Protein AF-Q4CU16-F1 (afdb_monomer_lite)

Secondary structure (DSSP, 8-state):
-HHHHHHHTTTTSS---S-------S-------B---HHHHHHHHIIIII-TTS-HHHHHHHHHHHHHHHHHBTTHHHHHHHHHH--TTS-HHHHHHHHHHHHHH-SIIIIIT-SS-S-HHHHHHHHHHHHHH--S-SSHHHHHHHHHHHHHHHHHHHHH-S-HHHHHHHHHHHHHHHHHHHHHHHHHHHHHHH--

Radius of gyration: 19.71 Å; chains: 1; bounding box: 44×66×39 Å

Sequence (196 aa):
MALLFGYMYVFSADFFFFFGSCNRNKLPRFCRMSWCTAGEVVELISVSRLRHDVPEVERKAADLRLIELYTSAVNIGDVLTEVVVASNAVSWNLRLAAALTLESFVSERTWCEGASFSDKERVLNEILAYLRSASFAASAAEEQLHVLLCSCLGRIAGLEYPAARWDEFMDECVSAIVSGDAARQQTGRVLVQQTI

Organism: Trypanosoma cruzi (strain CL Brener) (NCBI:txid353153)

InterPro domains:
  IPR011989 Armadillo-like helical [G3DSA:1.25.10.10] (48-194)
  IPR016024 Armadillo-type fold [SSF48371] (55-187)

Structure (mmCIF, N/CA/C/O backbone):
data_AF-Q4CU16-F1
#
_entry.id   AF-Q4CU16-F1
#
loop_
_atom_site.group_PDB
_atom_site.id
_atom_site.type_symbol
_atom_site.label_atom_id
_atom_site.label_alt_id
_atom_site.label_comp_id
_atom_site.label_asym_id
_atom_site.label_entity_id
_atom_site.label_seq_id
_atom_site.pdbx_PDB_ins_code
_atom_site.Cartn_x
_atom_site.Cartn_y
_atom_site.Cartn_z
_atom_site.occupancy
_atom_site.B_iso_or_equiv
_atom_site.auth_seq_id
_atom_site.auth_comp_id
_atom_site.auth_asym_id
_atom_site.auth_atom_id
_atom_site.pdbx_PDB_model_num
ATOM 1 N N . MET A 1 1 ? -9.035 21.865 -1.798 1.00 41.53 1 MET A N 1
ATOM 2 C CA . MET A 1 1 ? -8.016 22.504 -2.661 1.00 41.53 1 MET A CA 1
ATOM 3 C C . MET A 1 1 ? -6.990 23.315 -1.873 1.00 41.53 1 MET A C 1
ATOM 5 O O . MET A 1 1 ? -5.858 22.876 -1.837 1.00 41.53 1 MET A O 1
ATOM 9 N N . ALA A 1 2 ? -7.330 24.376 -1.130 1.00 32.81 2 ALA A N 1
ATOM 10 C CA . ALA A 1 2 ? -6.321 25.096 -0.318 1.00 32.81 2 ALA A CA 1
ATOM 11 C C . ALA A 1 2 ? -5.613 24.239 0.766 1.00 32.81 2 ALA A C 1
ATOM 13 O O . ALA A 1 2 ? -4.448 24.467 1.074 1.00 32.81 2 ALA A O 1
ATOM 14 N N . LEU A 1 3 ? -6.282 23.209 1.304 1.00 39.41 3 LEU A N 1
ATOM 15 C CA . LEU A 1 3 ? -5.659 22.231 2.211 1.00 39.41 3 LEU A CA 1
ATOM 16 C C . LEU A 1 3 ? -4.679 21.276 1.499 1.00 39.41 3 LEU A C 1
ATOM 18 O O . LEU A 1 3 ? -3.777 20.757 2.142 1.00 39.41 3 LEU A O 1
ATOM 22 N N . LEU A 1 4 ? -4.802 21.081 0.179 1.00 43.75 4 LEU A N 1
ATOM 23 C CA . LEU A 1 4 ? -3.952 20.156 -0.584 1.00 43.75 4 LEU A CA 1
ATOM 24 C C . LEU A 1 4 ? -2.522 20.692 -0.755 1.00 43.75 4 LEU A C 1
ATOM 26 O O . LEU A 1 4 ? -1.566 19.928 -0.667 1.00 43.75 4 LEU A O 1
ATOM 30 N N . PHE A 1 5 ? -2.356 22.011 -0.902 1.00 41.41 5 PHE A N 1
ATOM 31 C CA . PHE A 1 5 ? -1.034 22.631 -1.063 1.00 41.41 5 PHE A CA 1
ATOM 32 C C . PHE A 1 5 ? -0.286 22.855 0.256 1.00 41.41 5 PHE A C 1
ATOM 34 O O . PHE A 1 5 ? 0.939 22.755 0.285 1.00 41.41 5 PHE A O 1
ATOM 41 N N . GLY A 1 6 ? -1.003 23.083 1.362 1.00 37.31 6 GLY A N 1
ATOM 42 C CA . GLY A 1 6 ? -0.379 23.159 2.688 1.00 37.31 6 GLY A CA 1
ATOM 43 C C . GLY A 1 6 ? 0.286 21.842 3.105 1.00 37.31 6 GLY A C 1
ATOM 44 O O . GLY A 1 6 ? 1.314 21.860 3.772 1.00 37.31 6 GLY A O 1
ATOM 45 N N . TYR A 1 7 ? -0.257 20.705 2.660 1.00 41.59 7 TYR A N 1
ATOM 46 C CA . TYR A 1 7 ? 0.274 19.378 2.976 1.00 41.59 7 TYR A CA 1
ATOM 47 C C . TYR A 1 7 ? 1.404 18.931 2.032 1.00 41.59 7 TYR A C 1
ATOM 49 O O . TYR A 1 7 ? 2.372 18.340 2.507 1.00 41.59 7 TYR A O 1
ATOM 57 N N . MET A 1 8 ? 1.364 19.280 0.736 1.00 34.84 8 MET A N 1
ATOM 58 C CA . MET A 1 8 ? 2.460 18.950 -0.196 1.00 34.84 8 MET A CA 1
ATOM 59 C C . MET A 1 8 ? 3.800 19.610 0.172 1.00 34.84 8 MET A C 1
ATOM 61 O O . MET A 1 8 ? 4.846 19.012 -0.057 1.00 34.84 8 MET A O 1
ATOM 65 N N . TYR A 1 9 ? 3.791 20.808 0.768 1.00 36.38 9 TYR A N 1
ATOM 66 C CA . TYR A 1 9 ? 5.026 21.519 1.136 1.00 36.38 9 TYR A CA 1
ATOM 67 C C . TYR A 1 9 ? 5.630 21.089 2.485 1.00 36.38 9 TYR A C 1
ATOM 69 O O . TYR A 1 9 ? 6.812 21.323 2.724 1.00 36.38 9 TYR A O 1
ATOM 77 N N . VAL A 1 10 ? 4.847 20.462 3.370 1.00 40.75 10 VAL A N 1
ATOM 78 C CA . VAL A 1 10 ? 5.277 20.111 4.740 1.00 40.75 10 VAL A CA 1
ATOM 79 C C . VAL A 1 10 ? 5.784 18.664 4.842 1.00 40.75 10 VAL A C 1
ATOM 81 O O . VAL A 1 10 ? 6.624 18.364 5.684 1.00 40.75 10 VAL A O 1
ATOM 84 N N . PHE A 1 11 ? 5.365 17.761 3.951 1.00 38.78 11 PHE A N 1
ATOM 85 C CA . PHE A 1 11 ? 5.677 16.327 4.066 1.00 38.78 11 PHE A CA 1
ATOM 86 C C . PHE A 1 11 ? 7.051 15.885 3.529 1.00 38.78 11 PHE A C 1
ATOM 88 O O . PHE A 1 11 ? 7.412 14.719 3.671 1.00 38.78 11 PHE A O 1
ATOM 95 N N . SER A 1 12 ? 7.860 16.798 2.980 1.00 35.47 12 SER A N 1
ATOM 96 C CA . SER A 1 12 ? 9.202 16.475 2.467 1.00 35.47 12 SER A CA 1
ATOM 97 C C . SER A 1 12 ? 10.272 16.268 3.560 1.00 35.47 12 SER A C 1
ATOM 99 O O . SER A 1 12 ? 11.411 15.961 3.211 1.00 35.47 12 SER A O 1
ATOM 101 N N . ALA A 1 13 ? 9.956 16.437 4.854 1.00 33.72 13 ALA A N 1
ATOM 102 C CA . ALA A 1 13 ? 10.970 16.487 5.918 1.00 33.72 13 ALA A CA 1
ATOM 103 C C . ALA A 1 13 ? 10.908 15.385 7.004 1.00 33.72 13 ALA A C 1
ATOM 105 O O . ALA A 1 13 ? 11.941 15.138 7.619 1.00 33.72 13 ALA A O 1
ATOM 106 N N . ASP A 1 14 ? 9.786 14.680 7.227 1.00 34.06 14 ASP A N 1
ATOM 107 C CA . ASP A 1 14 ? 9.585 13.960 8.511 1.00 34.06 14 ASP A CA 1
ATOM 108 C C . ASP A 1 14 ? 9.286 12.442 8.463 1.00 34.06 14 ASP A C 1
ATOM 110 O O . ASP A 1 14 ? 9.108 11.823 9.511 1.00 34.06 14 ASP A O 1
ATOM 114 N N . PHE A 1 15 ? 9.274 11.767 7.307 1.00 35.75 15 PHE A N 1
ATOM 115 C CA . PHE A 1 15 ? 8.812 10.362 7.232 1.00 35.75 15 PHE A CA 1
ATOM 116 C C . PHE A 1 15 ? 9.928 9.300 7.170 1.00 35.75 15 PHE A C 1
ATOM 118 O O . PHE A 1 15 ? 9.883 8.363 6.374 1.00 35.75 15 PHE A O 1
ATOM 125 N N . PHE A 1 16 ? 10.940 9.428 8.036 1.00 30.31 16 PHE A N 1
ATOM 126 C CA . PHE A 1 16 ? 12.093 8.515 8.119 1.00 30.31 16 PHE A CA 1
ATOM 127 C C . PHE A 1 16 ? 12.089 7.634 9.383 1.00 30.31 16 PHE A C 1
ATOM 129 O O . PHE A 1 16 ? 13.134 7.403 9.972 1.00 30.31 16 PHE A O 1
ATOM 136 N N . PHE A 1 17 ? 10.940 7.132 9.849 1.00 29.78 17 PHE A N 1
ATOM 137 C CA . PHE A 1 17 ? 10.898 6.262 11.037 1.00 29.78 17 PHE A CA 1
ATOM 138 C C . PHE A 1 17 ? 9.681 5.322 11.023 1.00 29.78 17 PHE A C 1
ATOM 140 O O . PHE A 1 17 ? 8.689 5.641 11.655 1.00 29.78 17 PHE A O 1
ATOM 147 N N . PHE A 1 18 ? 9.729 4.166 10.336 1.00 31.77 18 PHE A N 1
ATOM 148 C CA . PHE A 1 18 ? 8.929 2.981 10.743 1.00 31.77 18 PHE A CA 1
ATOM 149 C C . PHE A 1 18 ? 9.306 1.616 10.111 1.00 31.77 18 PHE A C 1
ATOM 151 O O . PHE A 1 18 ? 8.560 0.656 10.262 1.00 31.77 18 PHE A O 1
ATOM 158 N N . PHE A 1 19 ? 10.470 1.451 9.467 1.00 31.19 19 PHE A N 1
ATOM 159 C CA . PHE A 1 19 ? 10.984 0.115 9.099 1.00 31.19 19 PHE A CA 1
ATOM 160 C C . PHE A 1 19 ? 12.203 -0.254 9.952 1.00 31.19 19 PHE A C 1
ATOM 162 O O . PHE A 1 19 ? 13.348 -0.268 9.505 1.00 31.19 19 PHE A O 1
ATOM 169 N N . GLY A 1 20 ? 11.936 -0.524 11.231 1.00 27.69 20 GLY A N 1
ATOM 170 C CA . GLY A 1 20 ? 12.906 -1.064 12.178 1.00 27.69 20 GLY A CA 1
ATOM 171 C C . GLY A 1 20 ? 13.047 -2.582 12.040 1.00 27.69 20 GLY A C 1
ATOM 172 O O . GLY A 1 20 ? 12.135 -3.324 12.380 1.00 27.69 20 GLY A O 1
ATOM 173 N N . SER A 1 21 ? 14.223 -3.016 11.585 1.00 27.75 21 SER A N 1
ATOM 174 C CA . SER A 1 21 ? 14.861 -4.311 11.870 1.00 27.75 21 SER A CA 1
ATOM 175 C C . SER A 1 21 ? 14.034 -5.594 11.687 1.00 27.75 21 SER A C 1
ATOM 177 O O . SER A 1 21 ? 13.503 -6.150 12.645 1.00 27.75 21 SER A O 1
ATOM 179 N N . CYS A 1 22 ? 14.103 -6.189 10.490 1.00 29.75 22 CYS A N 1
ATOM 180 C CA . CYS A 1 22 ? 13.976 -7.642 10.339 1.00 29.75 22 CYS A CA 1
ATOM 181 C C . CYS A 1 22 ? 15.277 -8.254 9.801 1.00 29.75 22 CYS A C 1
ATOM 183 O O . CYS A 1 22 ? 15.841 -7.848 8.787 1.00 29.75 22 CYS A O 1
ATOM 185 N N . ASN A 1 23 ? 15.764 -9.212 10.581 1.00 30.22 23 ASN A N 1
ATOM 186 C CA . ASN A 1 23 ? 17.066 -9.855 10.552 1.00 30.22 23 ASN A CA 1
ATOM 187 C C . ASN A 1 23 ? 17.300 -10.615 9.229 1.00 30.22 23 ASN A C 1
ATOM 189 O O . ASN A 1 23 ? 16.572 -11.555 8.907 1.00 30.22 23 ASN A O 1
ATOM 193 N N . ARG A 1 24 ? 18.331 -10.224 8.465 1.00 32.00 24 ARG A N 1
ATOM 194 C CA . ARG A 1 24 ? 18.787 -10.922 7.252 1.00 32.00 24 ARG A CA 1
ATOM 195 C C . ARG A 1 24 ? 19.470 -12.229 7.643 1.00 32.00 24 ARG A C 1
ATOM 197 O O . ARG A 1 24 ? 20.684 -12.245 7.777 1.00 32.00 24 ARG A O 1
ATOM 204 N N . ASN A 1 25 ? 18.721 -13.313 7.819 1.00 32.47 25 ASN A N 1
ATOM 205 C CA . ASN A 1 25 ? 19.275 -14.667 7.781 1.00 32.47 25 ASN A CA 1
ATOM 206 C C . ASN A 1 25 ? 18.168 -15.698 7.521 1.00 32.47 25 ASN A C 1
ATOM 208 O O . ASN A 1 25 ? 17.307 -15.900 8.370 1.00 32.47 25 ASN A O 1
ATOM 212 N N . LYS A 1 26 ? 18.314 -16.416 6.397 1.00 35.78 26 LYS A N 1
ATOM 213 C CA . LYS A 1 26 ? 17.665 -17.679 5.982 1.00 35.78 26 LYS A CA 1
ATOM 214 C C . LYS A 1 26 ? 16.562 -17.603 4.910 1.00 35.78 26 LYS A C 1
ATOM 216 O O . LYS A 1 26 ? 15.416 -17.276 5.177 1.00 35.78 26 LYS A O 1
ATOM 221 N N . LEU A 1 27 ? 16.973 -18.166 3.766 1.00 38.09 27 LEU A N 1
ATOM 222 C CA . LEU A 1 27 ? 16.240 -18.909 2.731 1.00 38.09 27 LEU A CA 1
ATOM 223 C C . LEU A 1 27 ? 15.702 -18.106 1.535 1.00 38.09 27 LEU A C 1
ATOM 225 O O . LEU A 1 27 ? 14.788 -17.302 1.700 1.00 38.09 27 LEU A O 1
ATOM 229 N N . PRO A 1 28 ? 16.173 -18.404 0.303 1.00 36.41 28 PRO A N 1
ATOM 230 C CA . PRO A 1 28 ? 15.454 -18.023 -0.896 1.00 36.41 28 PRO A CA 1
ATOM 231 C C . PRO A 1 28 ? 14.249 -18.964 -0.998 1.00 36.41 28 PRO A C 1
ATOM 233 O O . PRO A 1 28 ? 14.335 -20.056 -1.559 1.00 36.41 28 PRO A O 1
ATOM 236 N N . ARG A 1 29 ? 13.115 -18.587 -0.400 1.00 43.53 29 ARG A N 1
ATOM 237 C CA . ARG A 1 29 ? 11.843 -19.155 -0.848 1.00 43.53 29 ARG A CA 1
ATOM 238 C C . ARG A 1 29 ? 11.612 -18.577 -2.234 1.00 43.53 29 ARG A C 1
ATOM 240 O O . ARG A 1 29 ? 11.524 -17.365 -2.379 1.00 43.53 29 ARG A O 1
ATOM 247 N N . PHE A 1 30 ? 11.562 -19.445 -3.240 1.00 38.59 30 PHE A N 1
ATOM 248 C CA . PHE A 1 30 ? 10.963 -19.124 -4.528 1.00 38.59 30 PHE A CA 1
ATOM 249 C C . PHE A 1 30 ? 9.597 -18.487 -4.251 1.00 38.59 30 PHE A C 1
ATOM 251 O O . PHE A 1 30 ? 8.644 -19.199 -3.924 1.00 38.59 30 PHE A O 1
ATOM 258 N N . CYS A 1 31 ? 9.509 -17.158 -4.318 1.00 43.72 31 CYS A N 1
ATOM 259 C CA . CYS A 1 31 ? 8.235 -16.465 -4.325 1.00 43.72 31 CYS A CA 1
ATOM 260 C C . CYS A 1 31 ? 7.549 -16.890 -5.619 1.00 43.72 31 CYS A C 1
ATOM 262 O O . CYS A 1 31 ? 7.870 -16.396 -6.699 1.00 43.72 31 CYS A O 1
ATOM 264 N N . ARG A 1 32 ? 6.654 -17.879 -5.532 1.00 56.19 32 ARG A N 1
ATOM 265 C CA . ARG A 1 32 ? 5.664 -18.074 -6.585 1.00 56.19 32 ARG A CA 1
ATOM 266 C C . ARG A 1 32 ? 4.901 -16.762 -6.656 1.00 56.19 32 ARG A C 1
ATOM 268 O O . ARG A 1 32 ? 4.302 -16.377 -5.657 1.00 56.19 32 ARG A O 1
ATOM 275 N N . MET A 1 33 ? 4.981 -16.086 -7.799 1.00 69.62 33 MET A N 1
ATOM 276 C CA . MET A 1 33 ? 4.139 -14.929 -8.069 1.00 69.62 33 MET A CA 1
ATOM 277 C C . MET A 1 33 ? 2.694 -15.350 -7.822 1.00 69.62 33 MET A C 1
ATOM 279 O O . MET A 1 33 ? 2.206 -16.301 -8.440 1.00 69.62 33 MET A O 1
ATOM 283 N N . SER A 1 34 ? 2.063 -14.710 -6.848 1.00 84.12 34 SER A N 1
ATOM 284 C CA . SER A 1 34 ? 0.680 -14.964 -6.476 1.00 84.12 34 SER A CA 1
ATOM 285 C C . SER A 1 34 ? -0.193 -13.821 -6.988 1.00 84.12 34 SER A C 1
ATOM 287 O O . SER A 1 34 ? 0.289 -12.740 -7.323 1.00 84.12 34 SER A O 1
ATOM 289 N N . TRP A 1 35 ? -1.485 -14.091 -7.100 1.00 88.31 35 TRP A N 1
ATOM 290 C CA . TRP A 1 35 ? -2.503 -13.070 -7.305 1.00 88.31 35 TRP A CA 1
ATOM 291 C C . TRP A 1 35 ? -3.387 -13.075 -6.066 1.00 88.31 35 TRP A C 1
ATOM 293 O O . TRP A 1 35 ? -3.722 -14.153 -5.570 1.00 88.31 35 TRP A O 1
ATOM 303 N N . CYS A 1 36 ? -3.759 -11.899 -5.573 1.00 91.44 36 CYS A N 1
ATOM 304 C CA . CYS A 1 36 ? -4.714 -11.755 -4.477 1.00 91.44 36 CYS A CA 1
ATOM 305 C C . CYS A 1 36 ? -6.038 -11.162 -4.973 1.00 91.44 36 CYS A C 1
ATOM 307 O O . CYS A 1 36 ? -6.127 -10.624 -6.080 1.00 91.44 36 CYS A O 1
ATOM 309 N N . THR A 1 37 ? -7.080 -11.279 -4.150 1.00 92.25 37 THR A N 1
ATOM 310 C CA . THR A 1 37 ? -8.415 -10.724 -4.431 1.00 92.25 37 THR A CA 1
ATOM 311 C C . THR A 1 37 ? -8.779 -9.642 -3.419 1.00 92.25 37 THR A C 1
ATOM 313 O O . THR A 1 37 ? -8.297 -9.668 -2.285 1.00 92.25 37 THR A O 1
ATOM 316 N N . ALA A 1 38 ? -9.683 -8.729 -3.791 1.00 91.44 38 ALA A N 1
ATOM 317 C CA . ALA A 1 38 ? -10.199 -7.711 -2.873 1.00 91.44 38 ALA A CA 1
ATOM 318 C C . ALA A 1 38 ? -10.814 -8.327 -1.611 1.00 91.44 38 ALA A C 1
ATOM 320 O O . ALA A 1 38 ? -10.527 -7.864 -0.513 1.00 91.44 38 ALA A O 1
ATOM 321 N N . GLY A 1 39 ? -11.576 -9.418 -1.745 1.00 91.81 39 GLY A N 1
ATOM 322 C CA . GLY A 1 39 ? -12.157 -10.128 -0.601 1.00 91.81 39 GLY A CA 1
ATOM 323 C C . GLY A 1 39 ? -11.107 -10.649 0.386 1.00 91.81 39 GLY A C 1
ATOM 324 O O . GLY A 1 39 ? -11.259 -10.457 1.590 1.00 91.81 39 GLY A O 1
ATOM 325 N N . GLU A 1 40 ? -10.016 -11.237 -0.114 1.00 92.56 40 GLU A N 1
ATOM 326 C CA . GLU A 1 40 ? -8.919 -11.730 0.730 1.00 92.56 40 GLU A CA 1
ATOM 327 C C . GLU A 1 40 ? -8.216 -10.586 1.473 1.00 92.56 40 GLU A C 1
ATOM 329 O O . GLU A 1 40 ? -7.997 -10.667 2.681 1.00 92.56 40 GLU A O 1
ATOM 334 N N . VAL A 1 41 ? -7.896 -9.491 0.777 1.00 92.00 41 VAL A N 1
ATOM 335 C CA . VAL A 1 41 ? -7.231 -8.328 1.389 1.00 92.00 41 VAL A CA 1
ATOM 336 C C . VAL A 1 41 ? -8.137 -7.660 2.427 1.00 92.00 41 VAL A C 1
ATOM 338 O O . VAL A 1 41 ? -7.681 -7.329 3.522 1.00 92.00 41 VAL A O 1
ATOM 341 N N . VAL A 1 42 ? -9.430 -7.522 2.127 1.00 92.75 42 VAL A N 1
ATOM 342 C CA . VAL A 1 42 ? -10.452 -6.997 3.045 1.00 92.75 42 VAL A CA 1
ATOM 343 C C . VAL A 1 42 ? -10.519 -7.821 4.328 1.00 92.75 42 VAL A C 1
ATOM 345 O O . VAL A 1 42 ? -10.504 -7.255 5.424 1.00 92.75 42 VAL A O 1
ATOM 348 N N . GLU A 1 43 ? -10.569 -9.147 4.210 1.00 92.69 43 GLU A N 1
ATOM 349 C CA . GLU A 1 43 ? -10.617 -10.050 5.357 1.00 92.69 43 GLU A CA 1
ATOM 350 C C . GLU A 1 43 ? -9.350 -9.929 6.211 1.00 92.69 43 GLU A C 1
ATOM 352 O O . GLU A 1 43 ? -9.438 -9.740 7.428 1.00 92.69 43 GLU A O 1
ATOM 357 N N . LEU A 1 44 ? -8.175 -9.954 5.579 1.00 92.56 44 LEU A N 1
ATOM 358 C CA . LEU A 1 44 ? -6.893 -9.859 6.276 1.00 92.56 44 LEU A CA 1
ATOM 359 C C . LEU A 1 44 ? -6.726 -8.522 7.003 1.00 92.56 44 LEU A C 1
ATOM 361 O O . LEU A 1 44 ? -6.317 -8.515 8.166 1.00 92.56 44 LEU A O 1
ATOM 365 N N . ILE A 1 45 ? -7.070 -7.393 6.373 1.00 91.62 45 ILE A N 1
ATOM 366 C CA . ILE A 1 45 ? -7.028 -6.071 7.020 1.00 91.62 45 ILE A CA 1
ATOM 367 C C . ILE A 1 45 ? -8.047 -6.012 8.164 1.00 91.62 45 ILE A C 1
ATOM 369 O O . ILE A 1 45 ? -7.720 -5.550 9.259 1.00 91.62 45 ILE A O 1
ATOM 373 N N . SER A 1 46 ? -9.262 -6.520 7.952 1.00 92.06 46 SER A N 1
ATOM 374 C CA . SER A 1 46 ? -10.312 -6.539 8.973 1.00 92.06 46 SER A CA 1
ATOM 375 C C . SER A 1 46 ? -9.867 -7.304 10.222 1.00 92.06 46 SER A C 1
ATOM 377 O O . SER A 1 46 ? -9.909 -6.762 11.329 1.00 92.06 46 SER A O 1
ATOM 379 N N . VAL A 1 47 ? -9.359 -8.528 10.051 1.00 90.69 47 VAL A N 1
ATOM 380 C CA . VAL A 1 47 ? -8.882 -9.376 11.152 1.00 90.69 47 VAL A CA 1
ATOM 381 C C . VAL A 1 47 ? -7.642 -8.783 11.822 1.00 90.69 47 VAL A C 1
ATOM 383 O O . VAL A 1 47 ? -7.578 -8.713 13.046 1.00 90.69 47 VAL A O 1
ATOM 386 N N . SER A 1 48 ? -6.657 -8.328 11.047 1.00 88.38 48 SER A N 1
ATOM 387 C CA . SER A 1 48 ? -5.378 -7.866 11.601 1.00 88.38 48 SER A CA 1
ATOM 388 C C . SER A 1 48 ? -5.440 -6.482 12.256 1.00 88.38 48 SER A C 1
ATOM 390 O O . SER A 1 48 ? -4.614 -6.203 13.131 1.00 88.38 48 SER A O 1
ATOM 392 N N . ARG A 1 49 ? -6.373 -5.604 11.851 1.00 86.44 49 ARG A N 1
ATOM 393 C CA . ARG A 1 49 ? -6.402 -4.191 12.282 1.00 86.44 49 ARG A CA 1
ATOM 394 C C . ARG A 1 49 ? -7.684 -3.741 12.972 1.00 86.44 49 ARG A C 1
ATOM 396 O O . ARG A 1 49 ? -7.592 -2.888 13.848 1.00 86.44 49 ARG A O 1
ATOM 403 N N . LEU A 1 50 ? -8.851 -4.264 12.595 1.00 87.19 50 LEU A N 1
ATOM 404 C CA . LEU A 1 50 ? -10.141 -3.698 13.025 1.00 87.19 50 LEU A CA 1
ATOM 405 C C . LEU A 1 50 ? -10.884 -4.567 14.044 1.00 87.19 50 LEU A C 1
ATOM 407 O O . LEU A 1 50 ? -11.596 -4.051 14.905 1.00 87.19 50 LEU A O 1
ATOM 411 N N . ARG A 1 51 ? -10.738 -5.889 13.955 1.00 86.88 51 ARG A N 1
ATOM 412 C CA . ARG A 1 51 ? -11.442 -6.841 14.815 1.00 86.88 51 ARG A CA 1
ATOM 413 C C . ARG A 1 51 ? -10.700 -7.070 16.126 1.00 86.88 51 ARG A C 1
ATOM 415 O O . ARG A 1 51 ? -9.820 -7.920 16.231 1.00 86.88 51 ARG A O 1
ATOM 422 N N . HIS A 1 52 ? -11.068 -6.300 17.145 1.00 86.75 52 HIS A N 1
ATOM 423 C CA . HIS A 1 52 ? -10.528 -6.443 18.503 1.00 86.75 52 HIS A CA 1
ATOM 424 C C . HIS A 1 52 ? -11.081 -7.662 19.260 1.00 86.75 52 HIS A C 1
ATOM 426 O O . HIS A 1 52 ? -10.533 -8.033 20.294 1.00 86.75 52 HIS A O 1
ATOM 432 N N . ASP A 1 53 ? -12.143 -8.282 18.744 1.00 91.00 53 ASP A N 1
ATOM 433 C CA . ASP A 1 53 ? -12.772 -9.498 19.267 1.00 91.00 53 ASP A CA 1
ATOM 434 C C . ASP A 1 53 ? -11.996 -10.783 18.929 1.00 91.00 53 ASP A C 1
ATOM 436 O O . ASP A 1 53 ? -12.223 -11.823 19.545 1.00 91.00 53 ASP A O 1
ATOM 440 N N . VAL A 1 54 ? -11.071 -10.722 17.969 1.00 89.19 54 VAL A N 1
ATOM 441 C CA . VAL A 1 54 ? -10.303 -11.877 17.493 1.00 89.19 54 VAL A CA 1
ATOM 442 C C . VAL A 1 54 ? -9.069 -12.128 18.380 1.00 89.19 54 VAL A C 1
ATOM 444 O O . VAL A 1 54 ? -8.346 -11.175 18.711 1.00 89.19 54 VAL A O 1
ATOM 447 N N . PRO A 1 55 ? -8.761 -13.396 18.739 1.00 91.31 55 PRO A N 1
ATOM 448 C CA . PRO A 1 55 ? -7.565 -13.737 19.504 1.00 91.31 55 PRO A CA 1
ATOM 449 C C . PRO A 1 55 ? -6.281 -13.172 18.887 1.00 91.31 55 PRO A C 1
ATOM 451 O O . PRO A 1 55 ? -6.096 -13.161 17.673 1.00 91.31 55 PRO A O 1
ATOM 454 N N . GLU A 1 56 ? -5.336 -12.742 19.726 1.00 90.94 56 GLU A N 1
ATOM 455 C CA . GLU A 1 56 ? -4.069 -12.150 19.267 1.00 90.94 56 GLU A CA 1
ATOM 456 C C . GLU A 1 56 ? -3.282 -13.066 18.313 1.00 90.94 56 GLU A C 1
ATOM 458 O O . GLU A 1 56 ? -2.638 -12.582 17.385 1.00 90.94 56 GLU A O 1
ATOM 463 N N . VAL A 1 57 ? -3.372 -14.385 18.506 1.00 92.56 57 VAL A N 1
ATOM 464 C CA . VAL A 1 57 ? -2.738 -15.389 17.637 1.00 92.56 57 VAL A CA 1
ATOM 465 C C . VAL A 1 57 ? -3.277 -15.308 16.208 1.00 92.56 57 VAL A C 1
ATOM 467 O O . VAL A 1 57 ? -2.497 -15.307 15.259 1.00 92.56 57 VAL A O 1
ATOM 470 N N . GLU A 1 58 ? -4.592 -15.185 16.048 1.00 91.31 58 GLU A N 1
ATOM 471 C CA . GLU A 1 58 ? -5.238 -15.067 14.740 1.00 91.31 58 GLU A CA 1
ATOM 472 C C . GLU A 1 58 ? -4.947 -13.708 14.095 1.00 91.31 58 GLU A C 1
ATOM 474 O O . GLU A 1 58 ? -4.627 -13.650 12.908 1.00 91.31 58 GLU A O 1
ATOM 479 N N . ARG A 1 59 ? -4.938 -12.621 14.881 1.00 91.31 59 ARG A N 1
ATOM 480 C CA . ARG A 1 59 ? -4.546 -11.289 14.383 1.00 91.31 59 ARG A CA 1
ATOM 481 C C . ARG A 1 59 ? -3.111 -11.275 13.854 1.00 91.31 59 ARG A C 1
ATOM 483 O O . ARG A 1 59 ? -2.858 -10.721 12.787 1.00 91.31 59 ARG A O 1
ATOM 490 N N . LYS A 1 60 ? -2.182 -11.925 14.565 1.00 91.88 60 LYS A N 1
ATOM 491 C CA . LYS A 1 60 ? -0.784 -12.098 14.134 1.00 91.88 60 LYS A CA 1
ATOM 492 C C . LYS A 1 60 ? -0.663 -12.985 12.894 1.00 91.88 60 LYS A C 1
ATOM 494 O O . LYS A 1 60 ? 0.137 -12.683 12.017 1.00 91.88 60 LYS A O 1
ATOM 499 N N . ALA A 1 61 ? -1.450 -14.055 12.795 1.00 92.06 61 ALA A N 1
ATOM 500 C CA . ALA A 1 61 ? -1.462 -14.908 11.607 1.00 92.06 61 ALA A CA 1
ATOM 501 C C . ALA A 1 61 ? -1.963 -14.151 10.364 1.00 92.06 61 ALA A C 1
ATOM 503 O O . ALA A 1 61 ? -1.364 -14.266 9.296 1.00 92.06 61 ALA A O 1
ATOM 504 N N . ALA A 1 62 ? -3.012 -13.334 10.514 1.00 92.06 62 ALA A N 1
ATOM 505 C CA . ALA A 1 62 ? -3.508 -12.467 9.447 1.00 92.06 62 ALA A CA 1
ATOM 506 C C . ALA A 1 62 ? -2.471 -11.409 9.036 1.00 92.06 62 ALA A C 1
ATOM 508 O O . ALA A 1 62 ? -2.265 -11.192 7.846 1.00 92.06 62 ALA A O 1
ATOM 509 N N . ASP A 1 63 ? -1.774 -10.802 10.000 1.00 91.56 63 ASP A N 1
ATOM 510 C CA . ASP A 1 63 ? -0.694 -9.841 9.741 1.00 91.56 63 ASP A CA 1
ATOM 511 C C . ASP A 1 63 ? 0.464 -10.462 8.943 1.00 91.56 63 ASP A C 1
ATOM 513 O O . ASP A 1 63 ? 0.899 -9.906 7.937 1.00 91.56 63 ASP A O 1
ATOM 517 N N . LEU A 1 64 ? 0.908 -11.663 9.327 1.00 91.56 64 LEU A N 1
ATOM 518 C CA . LEU A 1 64 ? 1.948 -12.392 8.598 1.00 91.56 64 LEU A CA 1
ATOM 519 C C . LEU A 1 64 ? 1.512 -12.735 7.172 1.00 91.56 64 LEU A C 1
ATOM 521 O O . LEU A 1 64 ? 2.286 -12.541 6.238 1.00 91.56 64 LEU A O 1
ATOM 525 N N . ARG A 1 65 ? 0.270 -13.191 6.987 1.00 91.62 65 ARG A N 1
ATOM 526 C CA . ARG A 1 65 ? -0.263 -13.487 5.652 1.00 91.62 65 ARG A CA 1
ATOM 527 C C . ARG A 1 65 ? -0.378 -12.230 4.791 1.00 91.62 65 ARG A C 1
ATOM 529 O O . ARG A 1 65 ? -0.108 -12.277 3.596 1.00 91.62 65 ARG A O 1
ATOM 536 N N . LEU A 1 66 ? -0.719 -11.096 5.394 1.00 90.38 66 LEU A N 1
ATOM 537 C CA . LEU A 1 66 ? -0.759 -9.810 4.709 1.00 90.38 66 LEU A CA 1
ATOM 538 C C . LEU A 1 66 ? 0.648 -9.369 4.253 1.00 90.38 66 LEU A C 1
ATOM 540 O O . LEU A 1 66 ? 0.816 -8.945 3.112 1.00 90.38 66 LEU A O 1
ATOM 544 N N . ILE A 1 67 ? 1.678 -9.571 5.085 1.00 89.31 67 ILE A N 1
ATOM 545 C CA . ILE A 1 67 ? 3.092 -9.354 4.715 1.00 89.31 67 ILE A CA 1
ATOM 546 C C . ILE A 1 67 ? 3.536 -10.302 3.586 1.00 89.31 67 ILE A C 1
ATOM 548 O O . ILE A 1 67 ? 4.264 -9.898 2.674 1.00 89.31 67 ILE A O 1
ATOM 552 N N . GLU A 1 68 ? 3.097 -11.561 3.610 1.00 89.94 68 GLU A N 1
ATOM 553 C CA . GLU A 1 68 ? 3.360 -12.511 2.524 1.00 89.94 68 GLU A CA 1
ATOM 554 C C . GLU A 1 68 ? 2.733 -12.045 1.202 1.00 89.94 68 GLU A C 1
ATOM 556 O O . GLU A 1 68 ? 3.391 -12.110 0.161 1.00 89.94 68 GLU A O 1
ATOM 561 N N . LEU A 1 69 ? 1.511 -11.502 1.224 1.00 89.94 69 LEU A N 1
ATOM 562 C CA . LEU A 1 69 ? 0.902 -10.906 0.031 1.00 89.94 69 LEU A CA 1
ATOM 563 C C . LEU A 1 69 ? 1.699 -9.693 -0.463 1.00 89.94 69 LEU A C 1
ATOM 565 O O . LEU A 1 69 ? 2.009 -9.637 -1.649 1.00 89.94 69 LEU A O 1
ATOM 569 N N . TYR A 1 70 ? 2.135 -8.786 0.418 1.00 88.06 70 TYR A N 1
ATOM 570 C CA . TYR A 1 70 ? 2.955 -7.626 0.021 1.00 88.06 70 TYR A CA 1
ATOM 571 C C . TYR A 1 70 ? 4.263 -7.992 -0.681 1.00 88.06 70 TYR A C 1
ATOM 573 O O . TYR A 1 70 ? 4.799 -7.191 -1.440 1.00 88.06 70 TYR A O 1
ATOM 581 N N . THR A 1 71 ? 4.798 -9.182 -0.413 1.00 85.38 71 THR A N 1
ATOM 582 C CA . THR A 1 71 ? 6.084 -9.626 -0.966 1.00 85.38 71 THR A CA 1
ATOM 583 C C . THR A 1 71 ? 5.952 -10.576 -2.153 1.00 85.38 71 THR A C 1
ATOM 585 O O . THR A 1 71 ? 6.941 -10.792 -2.855 1.00 85.38 71 THR A O 1
ATOM 588 N N . SER A 1 72 ? 4.773 -11.161 -2.382 1.00 87.25 72 SER A N 1
ATOM 589 C CA . SER A 1 72 ? 4.575 -12.200 -3.403 1.00 87.25 72 SER A CA 1
ATOM 590 C C . SER A 1 72 ? 3.489 -11.893 -4.431 1.00 87.25 72 SER A C 1
ATOM 592 O O . SER A 1 72 ? 3.560 -12.436 -5.538 1.00 87.25 72 SER A O 1
ATOM 594 N N . ALA A 1 73 ? 2.504 -11.060 -4.087 1.00 89.44 73 ALA A N 1
ATOM 595 C CA . ALA A 1 73 ? 1.373 -10.786 -4.955 1.00 89.44 73 ALA A CA 1
ATOM 596 C C . ALA A 1 73 ? 1.693 -9.662 -5.942 1.00 89.44 73 ALA A C 1
ATOM 598 O O . ALA A 1 73 ? 2.039 -8.546 -5.553 1.00 89.44 73 ALA A O 1
ATOM 599 N N . VAL A 1 74 ? 1.544 -9.955 -7.234 1.00 89.69 74 VAL A N 1
ATOM 600 C CA . VAL A 1 74 ? 1.885 -9.014 -8.319 1.00 89.69 74 VAL A CA 1
ATOM 601 C C . VAL A 1 74 ? 0.875 -7.876 -8.468 1.00 89.69 74 VAL A C 1
ATOM 603 O O . VAL A 1 74 ? 1.191 -6.858 -9.070 1.00 89.69 74 VAL A O 1
ATOM 606 N N . ASN A 1 75 ? -0.328 -8.049 -7.917 1.00 92.81 75 ASN A N 1
ATOM 607 C CA . ASN A 1 75 ? -1.465 -7.141 -8.059 1.00 92.81 75 ASN A CA 1
ATOM 608 C C . ASN A 1 75 ? -1.944 -6.539 -6.726 1.00 92.81 75 ASN A C 1
ATOM 610 O O . ASN A 1 75 ? -3.060 -6.030 -6.638 1.00 92.81 75 ASN A O 1
ATOM 614 N N . ILE A 1 76 ? -1.154 -6.653 -5.653 1.00 93.00 76 ILE A N 1
ATOM 615 C CA . ILE A 1 76 ? -1.581 -6.209 -4.318 1.00 93.00 76 ILE A CA 1
ATOM 616 C C . ILE A 1 76 ? -1.859 -4.705 -4.268 1.00 93.00 76 ILE A C 1
ATOM 618 O O . ILE A 1 76 ? -2.792 -4.283 -3.590 1.00 93.00 76 ILE A O 1
ATOM 622 N N . GLY A 1 77 ? -1.107 -3.902 -5.021 1.00 93.06 77 GLY A N 1
ATOM 623 C CA . GLY A 1 77 ? -1.341 -2.469 -5.149 1.00 93.06 77 GLY A CA 1
ATOM 624 C C . GLY A 1 77 ? -2.649 -2.138 -5.870 1.00 93.06 77 GLY A C 1
ATOM 625 O O . GLY A 1 77 ? -3.389 -1.261 -5.421 1.00 93.06 77 GLY A O 1
ATOM 626 N N . ASP A 1 78 ? -2.977 -2.878 -6.930 1.00 93.25 78 ASP A N 1
ATOM 627 C CA . ASP A 1 78 ? -4.246 -2.771 -7.659 1.00 93.25 78 ASP A CA 1
ATOM 628 C C . ASP A 1 78 ? -5.424 -3.101 -6.739 1.00 93.25 78 ASP A C 1
ATOM 630 O O . ASP A 1 78 ? -6.384 -2.342 -6.641 1.00 93.25 78 ASP A O 1
ATOM 634 N N . VAL A 1 79 ? -5.316 -4.204 -5.996 1.00 93.81 79 VAL A N 1
ATOM 635 C CA . VAL A 1 79 ? -6.364 -4.665 -5.082 1.00 93.81 79 VAL A CA 1
ATOM 636 C C . VAL A 1 79 ? -6.554 -3.708 -3.906 1.00 93.81 79 VAL A C 1
ATOM 638 O O . VAL A 1 79 ? -7.687 -3.423 -3.523 1.00 93.81 79 VAL A O 1
ATOM 641 N N . LEU A 1 80 ? -5.471 -3.181 -3.327 1.00 94.12 80 LEU A N 1
ATOM 642 C CA . LEU A 1 80 ? -5.567 -2.147 -2.295 1.00 94.12 80 LEU A CA 1
ATOM 643 C C . LEU A 1 80 ? -6.274 -0.902 -2.833 1.00 94.12 80 LEU A C 1
ATOM 645 O O . LEU A 1 80 ? -7.121 -0.345 -2.140 1.00 94.12 80 LEU A O 1
ATOM 649 N N . THR A 1 81 ? -5.964 -0.500 -4.066 1.00 94.38 81 THR A N 1
ATOM 650 C CA . THR A 1 81 ? -6.612 0.646 -4.714 1.00 94.38 81 THR A CA 1
ATOM 651 C C . THR A 1 81 ? -8.107 0.392 -4.891 1.00 94.38 81 THR A C 1
ATOM 653 O O . THR A 1 81 ? -8.903 1.221 -4.451 1.00 94.38 81 THR A O 1
ATOM 656 N N . GLU A 1 82 ? -8.493 -0.787 -5.392 1.00 94.00 82 GLU A N 1
ATOM 657 C CA . GLU A 1 82 ? -9.893 -1.206 -5.523 1.00 94.00 82 GLU A CA 1
ATOM 658 C C . GLU A 1 82 ? -10.643 -1.110 -4.185 1.00 94.00 82 GLU A C 1
ATOM 660 O O . GLU A 1 82 ? -11.736 -0.550 -4.126 1.00 94.00 82 GLU A O 1
ATOM 665 N N . VAL A 1 83 ? -10.045 -1.584 -3.084 1.00 93.50 83 VAL A N 1
ATOM 666 C CA . VAL A 1 83 ? -10.644 -1.498 -1.739 1.00 93.50 83 VAL A CA 1
ATOM 667 C C . VAL A 1 83 ? -10.762 -0.050 -1.263 1.00 93.50 83 VAL A C 1
ATOM 669 O O . VAL A 1 83 ? -11.758 0.316 -0.638 1.00 93.50 83 VAL A O 1
ATOM 672 N N . VAL A 1 84 ? -9.769 0.790 -1.551 1.00 93.31 84 VAL A N 1
ATOM 673 C CA . VAL A 1 84 ? -9.756 2.203 -1.152 1.00 93.31 84 VAL A CA 1
ATOM 674 C C . VAL A 1 84 ? -10.840 2.999 -1.871 1.00 93.31 84 VAL A C 1
ATOM 676 O O . VAL A 1 84 ? -11.546 3.778 -1.225 1.00 93.31 84 VAL A O 1
ATOM 679 N N . VAL A 1 85 ? -11.008 2.798 -3.178 1.00 91.06 85 VAL A N 1
ATOM 680 C CA . VAL A 1 85 ? -12.013 3.509 -3.989 1.00 91.06 85 VAL A CA 1
ATOM 681 C C . VAL A 1 85 ? -13.377 2.813 -4.002 1.00 91.06 85 VAL A C 1
ATOM 683 O O . VAL A 1 85 ? -14.327 3.356 -4.568 1.00 91.06 85 VAL A O 1
ATOM 686 N N . ALA A 1 86 ? -13.495 1.640 -3.366 1.00 86.38 86 ALA A N 1
ATOM 687 C CA . ALA A 1 86 ? -14.739 0.889 -3.279 1.00 86.38 86 ALA A CA 1
ATOM 688 C C . ALA A 1 86 ? -15.881 1.757 -2.741 1.00 86.38 86 ALA A C 1
ATOM 690 O O . ALA A 1 86 ? -15.725 2.550 -1.811 1.00 86.38 86 ALA A O 1
ATOM 691 N N . SER A 1 87 ? -17.064 1.568 -3.317 1.00 77.00 87 SER A N 1
ATOM 692 C CA . SER A 1 87 ? -18.283 2.223 -2.854 1.00 77.00 87 SER A CA 1
ATOM 693 C C . SER A 1 87 ? -18.765 1.621 -1.520 1.00 77.00 87 SER A C 1
ATOM 695 O O . SER A 1 87 ? -18.030 0.926 -0.816 1.00 77.00 87 SER A O 1
ATOM 697 N N . ASN A 1 88 ? -20.029 1.865 -1.165 1.00 73.94 88 ASN A N 1
ATOM 698 C CA . ASN A 1 88 ? -20.676 1.487 0.101 1.00 73.94 88 ASN A CA 1
ATOM 699 C C . ASN A 1 88 ? -20.592 -0.009 0.499 1.00 73.94 88 ASN A C 1
ATOM 701 O O . ASN A 1 88 ? -21.083 -0.374 1.564 1.00 73.94 88 ASN A O 1
ATOM 705 N N . ALA A 1 89 ? -20.002 -0.878 -0.326 1.00 75.69 89 ALA A N 1
ATOM 706 C CA . ALA A 1 89 ? -19.723 -2.275 -0.004 1.00 75.69 89 ALA A CA 1
ATOM 707 C C . ALA A 1 89 ? -18.665 -2.448 1.104 1.00 75.69 89 ALA A C 1
ATOM 709 O O . ALA A 1 89 ? -18.635 -3.486 1.765 1.00 75.69 89 ALA A O 1
ATOM 710 N N . VAL A 1 90 ? -17.807 -1.447 1.318 1.00 84.50 90 VAL A N 1
ATOM 711 C CA . VAL A 1 90 ? -16.702 -1.506 2.279 1.00 84.50 90 VAL A CA 1
ATOM 712 C C . VAL A 1 90 ? -16.843 -0.396 3.322 1.00 84.50 90 VAL A C 1
ATOM 714 O O . VAL A 1 90 ? -17.106 0.758 2.990 1.00 84.50 90 VAL A O 1
ATOM 717 N N . SER A 1 91 ? -16.654 -0.729 4.603 1.00 89.19 91 SER A N 1
ATOM 718 C CA . SER A 1 91 ? -16.739 0.258 5.685 1.00 89.19 91 SER A CA 1
ATOM 719 C C . SER A 1 91 ? -15.626 1.308 5.586 1.00 89.19 91 SER A C 1
ATOM 721 O O . SER A 1 91 ? -14.495 0.997 5.214 1.00 89.19 91 SER A O 1
ATOM 723 N N . TRP A 1 92 ? -15.916 2.550 5.988 1.00 88.56 92 TRP A N 1
ATOM 724 C CA . TRP A 1 92 ? -14.937 3.647 5.971 1.00 88.56 92 TRP A CA 1
ATOM 725 C C . TRP A 1 92 ? -13.633 3.311 6.700 1.00 88.56 92 TRP A C 1
ATOM 727 O O . TRP A 1 92 ? -12.559 3.614 6.193 1.00 88.56 92 TRP A O 1
ATOM 737 N N . ASN A 1 93 ? -13.712 2.625 7.844 1.00 89.12 93 ASN A N 1
ATOM 738 C CA . ASN A 1 93 ? -12.529 2.214 8.604 1.00 89.12 93 ASN A CA 1
ATOM 739 C C . ASN A 1 93 ? -11.636 1.252 7.814 1.00 89.12 93 ASN A C 1
ATOM 741 O O . ASN A 1 93 ? -10.413 1.337 7.901 1.00 89.12 93 ASN A O 1
ATOM 745 N N . LEU A 1 94 ? -12.233 0.347 7.034 1.00 91.56 94 LEU A N 1
ATOM 746 C CA . LEU A 1 94 ? -11.466 -0.571 6.203 1.00 91.56 94 LEU A CA 1
ATOM 747 C C . LEU A 1 94 ? -10.849 0.148 5.002 1.00 91.56 94 LEU A C 1
ATOM 749 O O . LEU A 1 94 ? -9.681 -0.080 4.703 1.00 91.56 94 LEU A O 1
ATOM 753 N N . ARG A 1 95 ? -11.594 1.061 4.367 1.00 92.94 95 ARG A N 1
ATOM 754 C CA . ARG A 1 95 ? -11.071 1.903 3.278 1.00 92.94 95 ARG A CA 1
ATOM 755 C C . ARG A 1 95 ? -9.895 2.756 3.753 1.00 92.94 95 ARG A C 1
ATOM 757 O O . ARG A 1 95 ? -8.875 2.821 3.077 1.00 92.94 95 ARG A O 1
ATOM 764 N N . LEU A 1 96 ? -9.996 3.337 4.949 1.00 90.62 96 LEU A N 1
ATOM 765 C CA . LEU A 1 96 ? -8.921 4.108 5.572 1.00 90.62 96 LEU A CA 1
ATOM 766 C C . LEU A 1 96 ? -7.696 3.235 5.889 1.00 90.62 96 LEU A C 1
ATOM 768 O O . LEU A 1 96 ? -6.571 3.620 5.581 1.00 90.62 96 LEU A O 1
ATOM 772 N N . ALA A 1 97 ? -7.900 2.042 6.454 1.00 91.44 97 ALA A N 1
ATOM 773 C CA . ALA A 1 97 ? -6.812 1.103 6.729 1.00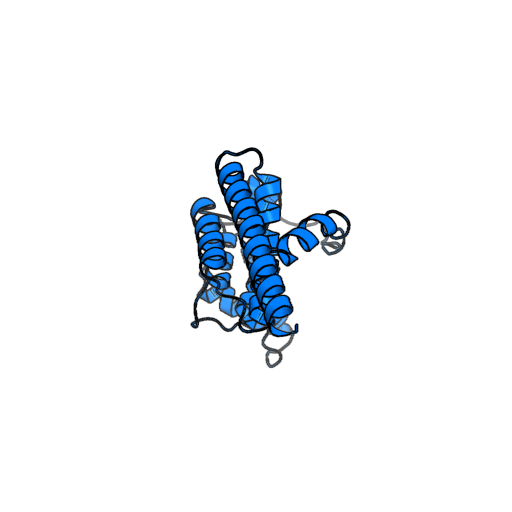 91.44 97 ALA A CA 1
ATOM 774 C C . ALA A 1 97 ? -6.110 0.630 5.441 1.00 91.44 97 ALA A C 1
ATOM 776 O O . ALA A 1 97 ? -4.880 0.526 5.407 1.00 91.44 97 ALA A O 1
ATOM 777 N N . ALA A 1 98 ? -6.874 0.391 4.372 1.00 93.25 98 ALA A N 1
ATOM 778 C CA . ALA A 1 98 ? -6.336 0.073 3.055 1.00 93.25 98 ALA A CA 1
ATOM 779 C C . ALA A 1 98 ? -5.564 1.260 2.454 1.00 93.25 98 ALA A C 1
ATOM 781 O O . ALA A 1 98 ? -4.498 1.051 1.886 1.00 93.25 98 ALA A O 1
ATOM 782 N N . ALA A 1 99 ? -6.025 2.499 2.645 1.00 92.94 99 ALA A N 1
ATOM 783 C CA . ALA A 1 99 ? -5.343 3.691 2.139 1.00 92.94 99 ALA A CA 1
ATOM 784 C C . ALA A 1 99 ? -4.027 3.972 2.869 1.00 92.94 99 ALA A C 1
ATOM 786 O O . ALA A 1 99 ? -3.025 4.251 2.221 1.00 92.94 99 ALA A O 1
ATOM 787 N N . LEU A 1 100 ? -3.996 3.827 4.198 1.00 91.50 100 LEU A N 1
ATOM 788 C CA . LEU A 1 100 ? -2.759 3.913 4.987 1.00 91.50 100 LEU A CA 1
ATOM 789 C C . LEU A 1 100 ? -1.737 2.866 4.536 1.00 91.50 100 LEU A C 1
ATOM 791 O O . LEU A 1 100 ? -0.543 3.139 4.412 1.00 91.50 100 LEU A O 1
ATOM 795 N N . THR A 1 101 ? -2.227 1.658 4.264 1.00 90.75 101 THR A N 1
ATOM 796 C CA . THR A 1 101 ? -1.405 0.580 3.724 1.00 90.75 101 THR A CA 1
ATOM 797 C C . THR A 1 101 ? -0.862 0.956 2.349 1.00 90.75 101 THR A C 1
ATOM 799 O O . THR A 1 101 ? 0.349 0.902 2.148 1.00 90.75 101 THR A O 1
ATOM 802 N N . LEU A 1 102 ? -1.733 1.371 1.426 1.00 91.94 102 LEU A N 1
ATOM 803 C CA . LEU A 1 102 ? -1.367 1.769 0.070 1.00 91.94 102 LEU A CA 1
ATOM 804 C C . LEU A 1 102 ? -0.326 2.893 0.085 1.00 91.94 102 LEU A C 1
ATOM 806 O O . LEU A 1 102 ? 0.685 2.785 -0.599 1.00 91.94 102 LEU A O 1
ATOM 810 N N . GLU A 1 103 ? -0.510 3.914 0.921 1.00 89.75 103 GLU A N 1
ATOM 811 C CA . GLU A 1 103 ? 0.433 5.026 1.058 1.00 89.75 103 GLU A CA 1
ATOM 812 C C . GLU A 1 103 ? 1.824 4.547 1.486 1.00 89.75 103 GLU A C 1
ATOM 814 O O . GLU A 1 103 ? 2.830 4.936 0.891 1.00 89.75 103 GLU A O 1
ATOM 819 N N . SER A 1 104 ? 1.895 3.671 2.494 1.00 86.56 104 SER A N 1
ATOM 820 C CA . SER A 1 104 ? 3.164 3.079 2.939 1.00 86.56 104 SER A CA 1
ATOM 821 C C . SER A 1 104 ? 3.807 2.182 1.879 1.00 86.56 104 SER A C 1
ATOM 823 O O . SER A 1 104 ? 5.025 1.998 1.869 1.00 86.56 104 SER A O 1
ATOM 825 N N . PHE A 1 105 ? 2.980 1.628 0.994 1.00 86.31 105 PHE A N 1
ATOM 826 C CA . PHE A 1 105 ? 3.385 0.669 -0.012 1.00 86.31 105 PHE A CA 1
ATOM 827 C C . PHE A 1 105 ? 3.840 1.331 -1.311 1.00 86.31 105 PHE A C 1
ATOM 829 O O . PHE A 1 105 ? 4.664 0.751 -2.009 1.00 86.31 105 PHE A O 1
ATOM 836 N N . VAL A 1 106 ? 3.370 2.538 -1.637 1.00 88.00 106 VAL A N 1
ATOM 837 C CA . VAL A 1 106 ? 3.875 3.337 -2.763 1.00 88.00 106 VAL A CA 1
ATOM 838 C C . VAL A 1 106 ? 5.284 3.835 -2.429 1.00 88.00 106 VAL A C 1
ATOM 840 O O . VAL A 1 106 ? 5.479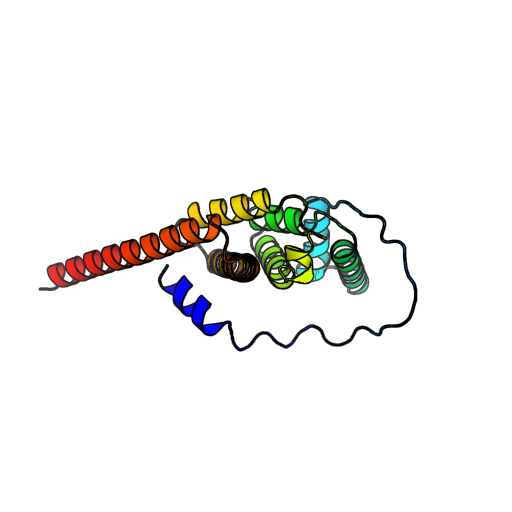 4.772 -1.654 1.00 88.00 106 VAL A O 1
ATOM 843 N N . SER A 1 107 ? 6.279 3.186 -3.028 1.00 85.88 107 SER A N 1
ATOM 844 C CA . SER A 1 107 ? 7.702 3.504 -2.897 1.00 85.88 107 SER A CA 1
ATOM 845 C C . SER A 1 107 ? 8.392 3.349 -4.248 1.00 85.88 107 SER A C 1
ATOM 847 O O . SER A 1 107 ? 7.859 2.679 -5.130 1.00 85.88 107 SER A O 1
ATOM 849 N N . GLU A 1 108 ? 9.597 3.895 -4.406 1.00 83.12 108 GLU A N 1
ATOM 850 C CA . GLU A 1 108 ? 10.392 3.718 -5.630 1.00 83.12 108 GLU A CA 1
ATOM 851 C C . GLU A 1 108 ? 10.542 2.234 -6.004 1.00 83.12 108 GLU A C 1
ATOM 853 O O . GLU A 1 108 ? 10.321 1.846 -7.146 1.00 83.12 108 GLU A O 1
ATOM 858 N N . ARG A 1 109 ? 10.811 1.372 -5.018 1.00 83.06 109 ARG A N 1
ATOM 859 C CA . ARG A 1 109 ? 11.010 -0.064 -5.240 1.00 83.06 109 ARG A CA 1
ATOM 860 C C . ARG A 1 109 ? 9.751 -0.769 -5.744 1.00 83.06 109 ARG A C 1
ATOM 862 O O . ARG A 1 109 ? 9.801 -1.546 -6.681 1.00 83.06 109 ARG A O 1
ATOM 869 N N . THR A 1 110 ? 8.615 -0.546 -5.102 1.00 85.38 110 THR A N 1
ATOM 870 C CA . THR A 1 110 ? 7.366 -1.257 -5.427 1.00 85.38 110 THR A CA 1
ATOM 871 C C . THR A 1 110 ? 6.677 -0.664 -6.647 1.00 85.38 110 THR A C 1
ATOM 873 O O . THR A 1 110 ? 6.151 -1.404 -7.479 1.00 85.38 110 THR A O 1
ATOM 876 N N . TRP A 1 111 ? 6.698 0.665 -6.764 1.00 88.06 111 TRP A N 1
ATOM 877 C CA . TRP A 1 111 ? 6.093 1.382 -7.869 1.00 88.06 111 TRP A CA 1
ATOM 878 C C . TRP A 1 111 ? 6.982 1.306 -9.109 1.00 88.06 111 TRP A C 1
ATOM 880 O O . TRP A 1 111 ? 6.568 0.699 -10.090 1.00 88.06 111 TRP A O 1
ATOM 890 N N . CYS A 1 112 ? 8.209 1.837 -9.102 1.00 82.06 112 CYS A N 1
ATOM 891 C CA . CYS A 1 112 ? 9.025 1.940 -10.320 1.00 82.06 112 CYS A CA 1
ATOM 892 C C . CYS A 1 112 ? 9.417 0.569 -10.889 1.00 82.06 112 CYS A C 1
ATOM 894 O O . CYS A 1 112 ? 9.290 0.375 -12.097 1.00 82.06 112 CYS A O 1
ATOM 896 N N . GLU A 1 113 ? 9.782 -0.407 -10.047 1.00 80.00 113 GLU A N 1
ATOM 897 C CA . GLU A 1 113 ? 10.131 -1.765 -10.511 1.00 80.00 113 GLU A CA 1
ATOM 898 C C . GLU A 1 113 ? 8.906 -2.580 -10.974 1.00 80.00 113 GLU A C 1
ATOM 900 O O . GLU A 1 113 ? 9.068 -3.622 -11.606 1.00 80.00 113 GLU A O 1
ATOM 905 N N . GLY A 1 114 ? 7.678 -2.125 -10.685 1.00 76.00 114 GLY A N 1
ATOM 906 C CA . GLY A 1 114 ? 6.438 -2.771 -11.137 1.00 76.00 114 GLY A CA 1
ATOM 907 C C . GLY A 1 114 ? 6.153 -4.129 -10.486 1.00 76.00 114 GLY A C 1
ATOM 908 O O . GLY A 1 114 ? 5.369 -4.911 -11.013 1.00 76.00 114 GLY A O 1
ATOM 909 N N . ALA A 1 115 ? 6.780 -4.432 -9.347 1.00 77.94 115 ALA A N 1
ATOM 910 C CA . ALA A 1 115 ? 6.707 -5.752 -8.717 1.00 77.94 115 ALA A CA 1
ATOM 911 C C . ALA A 1 115 ? 5.348 -6.067 -8.058 1.00 77.94 115 ALA A C 1
ATOM 913 O O . ALA A 1 115 ? 5.095 -7.215 -7.691 1.00 77.94 115 ALA A O 1
ATOM 914 N N . SER A 1 116 ? 4.494 -5.059 -7.865 1.00 87.06 116 SER A N 1
ATOM 915 C CA . SER A 1 116 ? 3.282 -5.180 -7.040 1.00 87.06 116 SER A CA 1
ATOM 916 C C . SER A 1 116 ? 2.087 -4.369 -7.551 1.00 87.06 116 SER A C 1
ATOM 918 O O . SER A 1 116 ? 1.081 -4.258 -6.849 1.00 87.06 116 SER A O 1
ATOM 920 N N . PHE A 1 117 ? 2.221 -3.797 -8.748 1.00 90.06 117 PHE A N 1
ATOM 921 C CA . PHE A 1 117 ? 1.184 -3.052 -9.453 1.00 90.06 117 PHE A CA 1
ATOM 922 C C . PHE A 1 117 ? 1.082 -3.620 -10.867 1.00 90.06 117 PHE A C 1
ATOM 924 O O . PHE A 1 117 ? 1.953 -3.360 -11.700 1.00 90.06 117 PHE A O 1
ATOM 931 N N . SER A 1 118 ? 0.046 -4.417 -11.119 1.00 89.31 118 SER A N 1
ATOM 932 C CA . SER A 1 118 ? -0.152 -5.094 -12.401 1.00 89.31 118 SER A CA 1
ATOM 933 C C . SER A 1 118 ? -0.583 -4.128 -13.505 1.00 89.31 118 SER A C 1
ATOM 935 O O . SER A 1 118 ? -0.149 -4.268 -14.647 1.00 89.31 118 SER A O 1
ATOM 937 N N . ASP A 1 119 ? -1.379 -3.119 -13.149 1.00 89.50 119 ASP A N 1
ATOM 938 C CA . ASP A 1 119 ? -1.899 -2.094 -14.044 1.00 89.50 119 ASP A CA 1
ATOM 939 C C . ASP A 1 119 ? -1.848 -0.717 -13.359 1.00 89.50 119 ASP A C 1
ATOM 941 O O . ASP A 1 119 ? -2.800 -0.233 -12.740 1.00 89.50 119 ASP A O 1
ATOM 945 N N . LYS A 1 120 ? -0.688 -0.064 -13.476 1.00 90.12 120 LYS A N 1
ATOM 946 C CA . LYS A 1 120 ? -0.458 1.275 -12.913 1.00 90.12 120 LYS A CA 1
ATOM 947 C C . LYS A 1 120 ? -1.401 2.328 -13.489 1.00 90.12 120 LYS A C 1
ATOM 949 O O . LYS A 1 120 ? -1.776 3.257 -12.779 1.00 90.12 120 LYS A O 1
ATOM 954 N N . GLU A 1 121 ? -1.765 2.213 -14.767 1.00 88.56 121 GLU A N 1
ATOM 955 C CA . GLU A 1 121 ? -2.638 3.192 -15.418 1.00 88.56 121 GLU A CA 1
ATOM 956 C C . GLU A 1 121 ? -4.053 3.101 -14.867 1.00 88.56 121 GLU A C 1
ATOM 958 O O . GLU A 1 121 ? -4.652 4.127 -14.541 1.00 88.56 121 GLU A O 1
ATOM 963 N N . ARG A 1 122 ? -4.565 1.881 -14.683 1.00 90.94 122 ARG A N 1
ATOM 964 C CA . ARG A 1 122 ? -5.839 1.658 -14.004 1.00 90.94 122 ARG A CA 1
ATOM 965 C C . ARG A 1 122 ? -5.817 2.201 -12.578 1.00 90.94 122 ARG A C 1
ATOM 967 O O . ARG A 1 122 ? -6.737 2.930 -12.219 1.00 90.94 122 ARG A O 1
ATOM 974 N N . VAL A 1 123 ? -4.771 1.911 -11.802 1.00 92.25 123 VAL A N 1
ATOM 975 C CA . VAL A 1 123 ? -4.624 2.414 -10.423 1.00 92.25 123 VAL A CA 1
ATOM 976 C C . VAL A 1 123 ? -4.676 3.942 -10.378 1.00 92.25 123 VAL A C 1
ATOM 978 O O . VAL A 1 123 ? -5.435 4.517 -9.598 1.00 92.25 123 VAL A O 1
ATOM 981 N N . LEU A 1 124 ? -3.925 4.611 -11.254 1.00 90.75 124 LEU A N 1
ATOM 982 C CA . LEU A 1 124 ? -3.943 6.070 -11.358 1.00 90.75 124 LEU A CA 1
ATOM 983 C C . LEU A 1 124 ? -5.329 6.601 -11.732 1.00 90.75 124 LEU A C 1
ATOM 985 O O . LEU A 1 124 ? -5.828 7.524 -11.089 1.00 90.75 124 LEU A O 1
ATOM 989 N N . ASN A 1 125 ? -5.971 6.006 -12.736 1.00 90.31 125 ASN A N 1
ATOM 990 C CA . ASN A 1 125 ? -7.296 6.420 -13.187 1.00 90.31 125 ASN A CA 1
ATOM 991 C C . ASN A 1 125 ? -8.363 6.248 -12.099 1.00 90.31 125 ASN A C 1
ATOM 993 O O . ASN A 1 125 ? -9.210 7.125 -11.947 1.00 90.31 125 ASN A O 1
ATOM 997 N N . GLU A 1 126 ? -8.315 5.166 -11.322 1.00 91.75 126 GLU A N 1
ATOM 998 C CA . GLU A 1 126 ? -9.238 4.917 -10.210 1.00 91.75 126 GLU A CA 1
ATOM 999 C C . GLU A 1 126 ? -9.075 5.955 -9.091 1.00 91.75 126 GLU A C 1
ATOM 1001 O O . GLU A 1 126 ? -10.067 6.530 -8.635 1.00 91.75 126 GLU A O 1
ATOM 1006 N N . ILE A 1 127 ? -7.835 6.263 -8.693 1.00 90.69 127 ILE A N 1
ATOM 1007 C CA . ILE A 1 127 ? -7.565 7.279 -7.664 1.00 90.69 127 ILE A CA 1
ATOM 1008 C C . ILE A 1 127 ? -8.001 8.669 -8.147 1.00 90.69 127 ILE A C 1
ATOM 1010 O O . ILE A 1 127 ? -8.672 9.399 -7.415 1.00 90.69 127 ILE A O 1
ATOM 1014 N N . LEU A 1 128 ? -7.664 9.035 -9.387 1.00 87.62 128 LEU A N 1
ATOM 1015 C CA . LEU A 1 128 ? -8.053 10.318 -9.977 1.00 87.62 128 LEU A CA 1
ATOM 1016 C C . LEU A 1 128 ? -9.572 10.443 -10.113 1.00 87.62 128 LEU A C 1
ATOM 1018 O O . LEU A 1 128 ? -10.133 11.483 -9.770 1.00 87.62 128 LEU A O 1
ATOM 1022 N N . ALA A 1 129 ? -10.251 9.393 -10.579 1.00 88.06 129 ALA A N 1
ATOM 1023 C CA . ALA A 1 129 ? -11.706 9.370 -10.677 1.00 88.06 129 ALA A CA 1
ATOM 1024 C C . ALA A 1 129 ? -12.355 9.554 -9.301 1.00 88.06 129 ALA A C 1
ATOM 1026 O O . ALA A 1 129 ? -13.278 10.360 -9.166 1.00 88.06 129 ALA A O 1
ATOM 1027 N N . TYR A 1 130 ? -11.833 8.875 -8.275 1.00 88.56 130 TYR A N 1
ATOM 1028 C CA . TYR A 1 130 ? -12.312 9.026 -6.907 1.00 88.56 130 TYR A CA 1
ATOM 1029 C C . TYR A 1 130 ? -12.188 10.477 -6.426 1.00 88.56 130 TYR A C 1
ATOM 1031 O O . TYR A 1 130 ? -13.187 11.085 -6.038 1.00 88.56 130 TYR A O 1
ATOM 1039 N N . LEU A 1 131 ? -10.996 11.069 -6.543 1.00 85.31 131 LEU A N 1
ATOM 1040 C CA . LEU A 1 131 ? -10.734 12.443 -6.102 1.00 85.31 131 LEU A CA 1
ATOM 1041 C C . LEU A 1 131 ? -11.538 13.495 -6.878 1.00 85.31 131 LEU A C 1
ATOM 1043 O O . LEU A 1 131 ? -11.957 14.489 -6.288 1.00 85.31 131 LEU A O 1
ATOM 1047 N N . ARG A 1 132 ? -11.794 13.277 -8.174 1.00 83.19 132 ARG A N 1
ATOM 1048 C CA . ARG A 1 132 ? -12.643 14.157 -8.997 1.00 83.19 132 ARG A CA 1
ATOM 1049 C C . ARG A 1 132 ? -14.130 14.036 -8.650 1.00 83.19 132 ARG A C 1
ATOM 1051 O O . ARG A 1 132 ? -14.863 15.013 -8.774 1.00 83.19 132 ARG A O 1
ATOM 1058 N N . SER A 1 133 ? -14.583 12.851 -8.234 1.00 80.00 133 SER A N 1
ATOM 1059 C CA . SER A 1 133 ? -15.990 12.591 -7.888 1.00 80.00 133 SER A CA 1
ATOM 1060 C C . SER A 1 133 ? -16.385 13.074 -6.491 1.00 80.00 133 SER A C 1
ATOM 1062 O O . SER A 1 133 ? -17.568 13.265 -6.208 1.00 80.00 133 SER A O 1
ATOM 1064 N N . ALA A 1 134 ? -15.401 13.275 -5.618 1.00 67.25 134 ALA A N 1
ATOM 1065 C CA . ALA A 1 134 ? -15.616 13.629 -4.231 1.00 67.25 134 ALA A CA 1
ATOM 1066 C C . ALA A 1 134 ? -16.126 15.070 -4.062 1.00 67.25 134 ALA A C 1
ATOM 1068 O O . ALA A 1 134 ? -15.356 16.028 -3.958 1.00 67.25 134 ALA A O 1
ATOM 1069 N N . SER A 1 135 ? -17.447 15.236 -3.975 1.00 59.41 135 SER A N 1
ATOM 1070 C CA . SER A 1 135 ? -18.041 16.448 -3.406 1.00 59.41 135 SER A CA 1
ATOM 1071 C C . SER A 1 135 ? -17.623 16.560 -1.938 1.00 59.41 135 SER A C 1
ATOM 1073 O O . SER A 1 135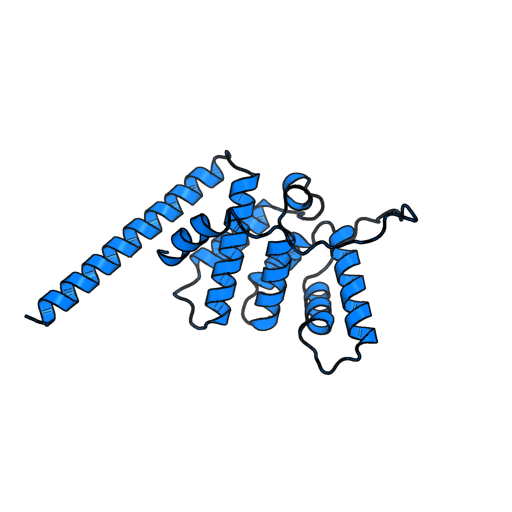 ? -17.681 15.549 -1.250 1.00 59.41 135 SER A O 1
ATOM 1075 N N . PHE A 1 136 ? -17.207 17.752 -1.485 1.00 58.66 136 PHE A N 1
ATOM 1076 C CA . PHE A 1 136 ? -16.766 18.081 -0.113 1.00 58.66 136 PHE A CA 1
ATOM 1077 C C . PHE A 1 136 ? -17.050 16.997 0.942 1.00 58.66 136 PHE A C 1
ATOM 1079 O O . PHE A 1 136 ? -18.213 16.739 1.242 1.00 58.66 136 PHE A O 1
ATOM 1086 N N . ALA A 1 137 ? -15.980 16.415 1.503 1.00 62.91 137 ALA A N 1
ATOM 1087 C CA . ALA A 1 137 ? -16.039 15.294 2.441 1.00 62.91 137 ALA A CA 1
ATOM 1088 C C . ALA A 1 137 ? -17.148 15.475 3.491 1.00 62.91 137 ALA A C 1
ATOM 1090 O O . ALA A 1 137 ? -17.121 16.417 4.286 1.00 62.91 1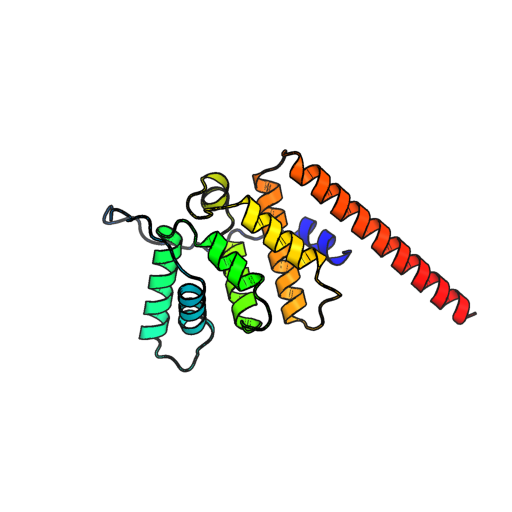37 ALA A O 1
ATOM 1091 N N . ALA A 1 138 ? -18.118 14.562 3.495 1.00 69.25 138 ALA A N 1
ATOM 1092 C CA . ALA A 1 138 ? -19.259 14.588 4.404 1.00 69.25 138 ALA A CA 1
ATOM 1093 C C . ALA A 1 138 ? -18.867 14.171 5.831 1.00 69.25 138 ALA A C 1
ATOM 1095 O O . ALA A 1 138 ? -19.628 14.377 6.778 1.00 69.25 138 ALA A O 1
ATOM 1096 N N . SER A 1 139 ? -17.686 13.568 5.998 1.00 78.44 139 SER A N 1
ATOM 1097 C CA . SER A 1 139 ? -17.174 13.096 7.282 1.00 78.44 139 SER A CA 1
ATOM 1098 C C . SER A 1 139 ?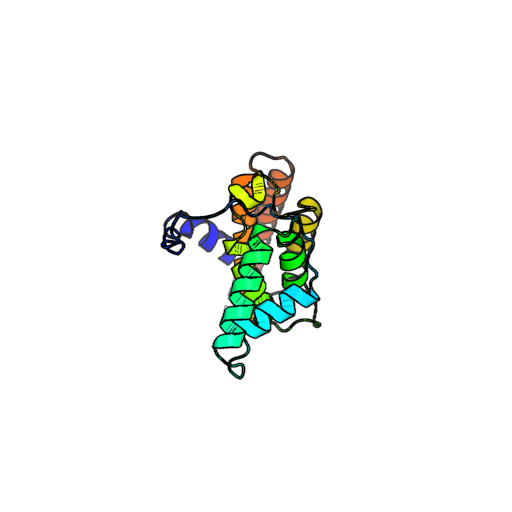 -15.659 13.261 7.406 1.00 78.44 139 SER A C 1
ATOM 1100 O O . SER A 1 139 ? -14.935 13.269 6.412 1.00 78.44 139 SER A O 1
ATOM 1102 N N . ALA A 1 140 ? -15.164 13.300 8.647 1.00 83.56 140 ALA A N 1
ATOM 1103 C CA . ALA A 1 140 ? -13.728 13.338 8.932 1.00 83.56 140 ALA A CA 1
ATOM 1104 C C . ALA A 1 140 ? -12.972 12.116 8.368 1.00 83.56 140 ALA A C 1
ATOM 1106 O O . ALA A 1 140 ? -11.825 12.240 7.953 1.00 83.56 140 ALA A O 1
ATOM 1107 N N . ALA A 1 141 ? -13.610 10.940 8.321 1.00 82.44 141 ALA A N 1
ATOM 1108 C CA . ALA A 1 141 ? -13.003 9.733 7.753 1.00 82.44 141 ALA A CA 1
ATOM 1109 C C . ALA A 1 141 ? -12.810 9.852 6.233 1.00 82.44 141 ALA A C 1
ATOM 1111 O O . ALA A 1 141 ? -11.785 9.441 5.696 1.00 82.44 141 ALA A O 1
ATOM 1112 N N . GLU A 1 142 ? -13.780 10.449 5.544 1.00 83.25 142 GLU A N 1
ATOM 1113 C CA . GLU A 1 142 ? -13.701 10.718 4.110 1.00 83.25 142 GLU A CA 1
ATOM 1114 C C . GLU A 1 142 ? -12.657 11.797 3.794 1.00 83.25 142 GLU A C 1
ATOM 1116 O O . GLU A 1 142 ? -11.901 11.666 2.834 1.00 83.25 142 GLU A O 1
ATOM 1121 N N . GLU A 1 143 ? -12.546 12.824 4.640 1.00 84.50 143 GLU A N 1
ATOM 1122 C CA . GLU A 1 143 ? -11.486 13.828 4.530 1.00 84.50 143 GLU A CA 1
ATOM 1123 C C . GLU A 1 143 ? -10.098 13.194 4.677 1.00 84.50 143 GLU A C 1
ATOM 1125 O O . GLU A 1 143 ? -9.228 13.416 3.835 1.00 84.50 143 GLU A O 1
ATOM 1130 N N . GLN A 1 144 ? -9.901 12.348 5.693 1.00 87.75 144 GLN A N 1
ATOM 1131 C CA . GLN A 1 144 ? -8.647 11.613 5.876 1.00 87.75 144 GLN A CA 1
ATOM 1132 C C . GLN A 1 144 ? -8.336 10.709 4.680 1.00 87.75 144 GLN A C 1
ATOM 1134 O O . GLN A 1 144 ? -7.191 10.663 4.233 1.00 87.75 144 GLN A O 1
ATOM 1139 N N . LEU A 1 145 ? -9.344 10.033 4.121 1.00 89.12 145 LEU A N 1
ATOM 1140 C CA . LEU A 1 145 ? -9.167 9.211 2.928 1.00 89.12 145 LEU A CA 1
ATOM 1141 C C . LEU A 1 145 ? -8.697 10.043 1.728 1.00 89.12 145 LEU A C 1
ATOM 1143 O O . LEU A 1 145 ? -7.764 9.640 1.033 1.00 89.12 145 LEU A O 1
ATOM 1147 N N . HIS A 1 146 ? -9.295 11.219 1.509 1.00 87.62 146 HIS A N 1
ATOM 1148 C CA . HIS A 1 146 ? -8.852 12.142 0.463 1.00 87.62 146 HIS A CA 1
ATOM 1149 C C . HIS A 1 146 ? -7.412 12.593 0.665 1.00 87.62 146 HIS A C 1
ATOM 1151 O O . HIS A 1 146 ? -6.642 12.589 -0.294 1.00 87.62 146 HIS A O 1
ATOM 1157 N N . VAL A 1 147 ? -7.034 12.950 1.894 1.00 87.56 147 VAL A N 1
ATOM 1158 C CA . VAL A 1 147 ? -5.663 13.368 2.214 1.00 87.56 147 VAL A CA 1
ATOM 1159 C C . VAL A 1 147 ? -4.669 12.250 1.900 1.00 87.56 147 VAL A C 1
ATOM 1161 O O . VAL A 1 147 ? -3.671 12.502 1.228 1.00 87.56 147 VAL A O 1
ATOM 1164 N N . LEU A 1 148 ? -4.959 11.013 2.310 1.00 90.50 148 LEU A N 1
ATOM 1165 C CA . LEU A 1 148 ? -4.088 9.864 2.050 1.00 90.50 148 LEU A CA 1
ATOM 1166 C C . LEU A 1 148 ? -3.958 9.557 0.557 1.00 90.50 148 LEU A C 1
ATOM 1168 O O . LEU A 1 148 ? -2.854 9.315 0.076 1.00 90.50 148 LEU A O 1
ATOM 1172 N N . LEU A 1 149 ? -5.056 9.614 -0.198 1.00 90.94 149 LEU A N 1
ATOM 1173 C CA . LEU A 1 149 ? -5.023 9.413 -1.648 1.00 90.94 149 LEU A CA 1
ATOM 1174 C C . LEU A 1 149 ? -4.244 10.512 -2.373 1.00 90.94 149 LEU A C 1
ATOM 1176 O O . LEU A 1 149 ? -3.486 10.222 -3.298 1.00 90.94 149 LEU A O 1
ATOM 1180 N N . CYS A 1 150 ? -4.373 11.761 -1.929 1.00 87.88 150 CYS A N 1
ATOM 1181 C CA . CYS A 1 150 ? -3.574 12.859 -2.464 1.00 87.88 150 CYS A CA 1
ATOM 1182 C C . CYS A 1 150 ? -2.089 12.700 -2.114 1.00 87.88 150 CYS A C 1
ATOM 1184 O O . CYS A 1 150 ? -1.244 12.965 -2.964 1.00 87.88 150 CYS A O 1
ATOM 1186 N N . SER A 1 151 ? -1.765 12.210 -0.911 1.00 88.94 151 SER A N 1
ATOM 1187 C CA . SER A 1 151 ? -0.391 11.841 -0.537 1.00 88.94 151 SER A CA 1
ATOM 1188 C C . SER A 1 151 ? 0.155 10.743 -1.454 1.00 88.94 151 SER A C 1
ATOM 1190 O O . SER A 1 151 ? 1.250 10.881 -1.998 1.00 88.94 151 SER A O 1
ATOM 1192 N N . CYS A 1 152 ? -0.633 9.692 -1.712 1.00 90.88 152 CYS A N 1
ATOM 1193 C CA . CYS A 1 152 ? -0.266 8.628 -2.647 1.00 90.88 152 CYS A CA 1
ATOM 1194 C C . CYS A 1 152 ? 0.025 9.187 -4.045 1.00 90.88 152 CYS A C 1
ATOM 1196 O O . CYS A 1 152 ? 1.089 8.909 -4.592 1.00 90.88 152 CYS A O 1
ATOM 1198 N N . LEU A 1 153 ? -0.869 10.012 -4.603 1.00 88.75 153 LEU A N 1
ATOM 1199 C CA . LEU A 1 153 ? -0.644 10.643 -5.907 1.00 88.75 153 LEU A CA 1
ATOM 1200 C C . LEU A 1 153 ? 0.591 11.540 -5.915 1.00 88.75 153 LEU A C 1
ATOM 1202 O O . LEU A 1 153 ? 1.359 11.480 -6.866 1.00 88.75 153 LEU A O 1
ATOM 1206 N N . GLY A 1 154 ? 0.811 12.332 -4.864 1.00 86.44 154 GLY A N 1
ATOM 1207 C CA . GLY A 1 154 ? 1.999 13.176 -4.742 1.00 86.44 154 GLY A CA 1
ATOM 1208 C C . GLY A 1 154 ? 3.291 12.358 -4.754 1.00 86.44 154 GLY A C 1
ATOM 1209 O O . GLY A 1 154 ? 4.247 12.729 -5.434 1.00 86.44 154 GLY A O 1
ATOM 1210 N N . ARG A 1 155 ? 3.308 11.206 -4.069 1.00 89.12 155 ARG A N 1
ATOM 1211 C CA . ARG A 1 155 ? 4.438 10.265 -4.115 1.00 89.12 155 ARG A CA 1
ATOM 1212 C C . ARG A 1 155 ? 4.627 9.685 -5.511 1.00 89.12 155 ARG A C 1
ATOM 1214 O O . ARG A 1 155 ? 5.749 9.681 -5.998 1.00 89.12 155 ARG A O 1
ATOM 1221 N N . ILE A 1 156 ? 3.558 9.227 -6.164 1.00 89.25 156 ILE A N 1
ATOM 1222 C CA . ILE A 1 156 ? 3.654 8.655 -7.515 1.00 89.25 156 ILE A CA 1
ATOM 1223 C C . ILE A 1 156 ? 4.152 9.707 -8.515 1.00 89.25 156 ILE A C 1
ATOM 1225 O O . ILE A 1 156 ? 5.086 9.435 -9.267 1.00 89.25 156 ILE A O 1
ATOM 1229 N N . ALA A 1 157 ? 3.592 10.917 -8.481 1.00 86.44 157 ALA A N 1
ATOM 1230 C CA . ALA A 1 157 ? 4.033 12.031 -9.312 1.00 86.44 157 ALA A CA 1
ATOM 1231 C C . ALA A 1 157 ? 5.520 12.333 -9.087 1.00 86.44 157 ALA A C 1
ATOM 1233 O O . ALA A 1 157 ? 6.271 12.473 -10.046 1.00 86.44 157 ALA A O 1
ATOM 1234 N N . GLY A 1 158 ? 5.972 12.356 -7.828 1.00 86.56 158 GLY A N 1
ATOM 1235 C CA . GLY A 1 158 ? 7.384 12.549 -7.489 1.00 86.56 158 GLY A CA 1
ATOM 1236 C C . GLY A 1 158 ? 8.317 11.443 -8.000 1.00 86.56 158 GLY A C 1
ATOM 1237 O O . GLY A 1 158 ? 9.490 11.715 -8.235 1.00 86.56 158 GLY A O 1
ATOM 1238 N N . LEU A 1 159 ? 7.812 10.220 -8.190 1.00 86.56 159 LEU A N 1
ATOM 1239 C CA . LEU A 1 159 ? 8.577 9.083 -8.714 1.00 86.56 159 LEU A CA 1
ATOM 1240 C C . LEU A 1 159 ? 8.612 9.026 -10.248 1.00 86.56 159 LEU A C 1
ATOM 1242 O O . LEU A 1 159 ? 9.569 8.507 -10.816 1.00 86.56 159 LEU A O 1
ATOM 1246 N N . GLU A 1 160 ? 7.572 9.519 -10.920 1.00 85.69 160 GLU A N 1
ATOM 1247 C CA . GLU A 1 160 ? 7.425 9.427 -12.380 1.00 85.69 160 GLU A CA 1
ATOM 1248 C C . GLU A 1 160 ? 7.703 10.738 -13.126 1.00 85.69 160 GLU A C 1
ATOM 1250 O O . GLU A 1 160 ? 7.801 10.733 -14.355 1.00 85.69 160 GLU A O 1
ATOM 1255 N N . TYR A 1 161 ? 7.816 11.868 -12.427 1.00 78.12 161 TYR A N 1
ATOM 1256 C CA . TYR A 1 161 ? 8.100 13.147 -13.066 1.00 78.12 161 TYR A CA 1
ATOM 1257 C C . TYR A 1 161 ? 9.546 13.205 -13.604 1.00 78.12 161 TYR A C 1
ATOM 1259 O O . TYR A 1 161 ? 10.482 12.844 -12.886 1.00 78.12 161 TYR A O 1
ATOM 1267 N N . PRO A 1 162 ? 9.775 13.730 -14.825 1.00 77.75 162 PRO A N 1
ATOM 1268 C CA . PRO A 1 162 ? 8.787 14.288 -15.749 1.00 77.75 162 PRO A CA 1
ATOM 1269 C C . PRO A 1 162 ? 8.151 13.222 -16.656 1.00 77.75 162 PRO A C 1
ATOM 1271 O O . PRO A 1 162 ? 8.839 12.538 -17.412 1.00 77.75 162 PRO A O 1
ATOM 1274 N N . ALA A 1 163 ? 6.818 13.152 -16.658 1.00 77.75 163 ALA A N 1
ATOM 1275 C CA . ALA A 1 163 ? 6.042 12.464 -17.690 1.00 77.75 163 ALA A CA 1
ATOM 1276 C C . ALA A 1 163 ? 4.827 13.325 -18.055 1.00 77.75 163 ALA A C 1
ATOM 1278 O O . ALA A 1 163 ? 4.200 13.890 -17.164 1.00 77.75 163 ALA A O 1
ATOM 1279 N N . ALA A 1 164 ? 4.463 13.385 -19.341 1.00 73.81 164 ALA A N 1
ATOM 1280 C CA . ALA A 1 164 ? 3.459 14.327 -19.863 1.00 73.81 164 ALA A CA 1
ATOM 1281 C C . ALA A 1 164 ? 2.099 14.284 -19.133 1.00 73.81 164 ALA A C 1
ATOM 1283 O O . ALA A 1 164 ? 1.446 15.307 -18.969 1.00 73.81 164 ALA A O 1
ATOM 1284 N N . ARG A 1 165 ? 1.694 13.109 -18.627 1.00 79.31 165 ARG A N 1
ATOM 1285 C CA . ARG A 1 165 ? 0.462 12.948 -17.830 1.00 79.31 165 ARG A CA 1
ATOM 1286 C C . ARG A 1 165 ? 0.454 13.786 -16.548 1.00 79.31 165 ARG A C 1
ATOM 1288 O O . ARG A 1 165 ? -0.607 14.191 -16.083 1.00 79.31 165 ARG A O 1
ATOM 1295 N N . TRP A 1 166 ? 1.628 14.008 -15.961 1.00 82.00 166 TRP A N 1
ATOM 1296 C CA . TRP A 1 166 ? 1.767 14.769 -14.728 1.00 82.00 166 TRP A CA 1
ATOM 1297 C C . TRP A 1 166 ? 1.677 16.264 -14.993 1.00 82.00 166 TRP A C 1
ATOM 1299 O O . TRP A 1 166 ? 1.130 16.961 -14.151 1.00 82.00 166 TRP A O 1
ATOM 1309 N N . ASP A 1 167 ? 2.105 16.743 -16.162 1.00 79.81 167 ASP A N 1
ATOM 1310 C CA . ASP A 1 167 ? 1.936 18.150 -16.542 1.00 79.81 167 ASP A CA 1
ATOM 1311 C C . ASP A 1 167 ? 0.444 18.510 -16.611 1.00 79.81 167 ASP A C 1
ATOM 1313 O O . ASP A 1 167 ? -0.002 19.436 -15.937 1.00 79.81 167 ASP A O 1
ATOM 1317 N N . GLU A 1 168 ? -0.356 17.697 -17.314 1.00 80.88 168 GLU A N 1
ATOM 1318 C CA . GLU A 1 168 ? -1.814 17.882 -17.401 1.00 80.88 168 GLU A CA 1
ATOM 1319 C C . GLU A 1 168 ? -2.495 17.814 -16.026 1.00 80.88 168 GLU A C 1
ATOM 1321 O O . GLU A 1 168 ? -3.371 18.622 -15.710 1.00 80.88 168 GLU A O 1
ATOM 1326 N N . PHE A 1 169 ? -2.083 16.866 -15.179 1.00 79.19 169 PHE A N 1
ATOM 1327 C CA . PHE A 1 169 ? -2.629 16.728 -13.830 1.00 79.19 169 PHE A CA 1
ATOM 1328 C C . PHE A 1 169 ? -2.264 17.913 -12.923 1.00 79.19 169 PHE A C 1
ATOM 1330 O O . PHE A 1 169 ? -3.095 18.377 -12.137 1.00 79.19 169 PHE A O 1
ATOM 1337 N N . MET A 1 170 ? -1.036 18.422 -13.025 1.00 79.19 170 MET A N 1
ATOM 1338 C CA . MET A 1 170 ? -0.586 19.587 -12.265 1.00 79.19 170 MET A CA 1
ATOM 1339 C C . MET A 1 170 ? -1.323 20.848 -12.720 1.00 79.19 170 MET A C 1
ATOM 1341 O O . MET A 1 170 ? -1.769 21.622 -11.871 1.00 79.19 170 MET A O 1
ATOM 1345 N N . ASP A 1 171 ? -1.544 21.013 -14.024 1.00 81.94 171 ASP A N 1
ATOM 1346 C CA . ASP A 1 171 ? -2.358 22.097 -14.578 1.00 81.94 171 ASP A CA 1
ATOM 1347 C C . ASP A 1 171 ? -3.816 22.030 -14.092 1.00 81.94 171 ASP A C 1
ATOM 1349 O O . ASP A 1 171 ? -4.382 23.049 -13.680 1.00 81.94 171 ASP A O 1
ATOM 1353 N N . GLU A 1 172 ? -4.426 20.839 -14.056 1.00 79.38 172 GLU A N 1
ATOM 1354 C CA . GLU A 1 172 ? -5.768 20.631 -13.491 1.00 79.38 172 GLU A CA 1
ATOM 1355 C C . GLU A 1 172 ? -5.814 21.025 -12.008 1.00 79.38 172 GLU A C 1
ATOM 1357 O O . GLU A 1 172 ? -6.729 21.730 -11.567 1.00 79.38 172 GLU A O 1
ATOM 1362 N N . CYS A 1 173 ? -4.799 20.624 -11.240 1.00 73.69 173 CYS A N 1
ATOM 1363 C CA . CYS A 1 173 ? -4.676 20.951 -9.824 1.00 73.69 173 CYS A CA 1
ATOM 1364 C C . CYS A 1 173 ? -4.550 22.466 -9.597 1.00 73.69 173 CYS A C 1
ATOM 1366 O O . CYS A 1 173 ? -5.266 23.026 -8.762 1.00 73.69 173 CYS A O 1
ATOM 1368 N N . VAL A 1 174 ? -3.690 23.148 -10.361 1.00 76.81 174 VAL A N 1
ATOM 1369 C CA . VAL A 1 174 ? -3.531 24.611 -10.315 1.00 76.81 174 VAL A CA 1
ATOM 1370 C C . VAL A 1 174 ? -4.841 25.306 -10.688 1.00 76.81 174 VAL A C 1
ATOM 1372 O O . VAL A 1 174 ? -5.291 26.202 -9.969 1.00 76.81 174 VAL A O 1
ATOM 1375 N N . SER A 1 175 ? -5.504 24.861 -11.756 1.00 77.44 175 SER A N 1
ATOM 1376 C CA . SER A 1 175 ? -6.795 25.397 -12.197 1.00 77.44 175 SER A CA 1
ATOM 1377 C C . SER A 1 175 ? -7.877 25.269 -11.119 1.00 77.44 175 SER A C 1
ATOM 1379 O O . SER A 1 175 ? -8.606 26.228 -10.837 1.00 77.44 175 SER A O 1
ATOM 1381 N N . ALA A 1 176 ? -7.952 24.120 -10.443 1.00 71.62 176 ALA A N 1
ATOM 1382 C CA . ALA A 1 176 ? -8.914 23.886 -9.371 1.00 71.62 176 ALA A CA 1
ATOM 1383 C C . ALA A 1 176 ? -8.652 24.753 -8.126 1.00 71.62 176 ALA A C 1
ATOM 1385 O O . ALA A 1 176 ? -9.597 25.165 -7.446 1.00 71.62 176 ALA A O 1
ATOM 1386 N N . ILE A 1 177 ? -7.389 25.071 -7.832 1.00 67.38 177 ILE A N 1
ATOM 1387 C CA . ILE A 1 177 ? -7.015 25.981 -6.740 1.00 67.38 177 ILE A CA 1
ATOM 1388 C C . ILE A 1 177 ? -7.417 27.408 -7.074 1.00 67.38 177 ILE A C 1
ATOM 1390 O O . ILE A 1 177 ? -8.130 28.031 -6.289 1.00 67.38 177 ILE A O 1
ATOM 1394 N N . VAL A 1 178 ? -7.031 27.896 -8.255 1.00 73.00 178 VAL A N 1
ATOM 1395 C CA . VAL A 1 178 ? -7.366 29.251 -8.711 1.00 73.00 178 VAL A CA 1
ATOM 1396 C C . VAL A 1 178 ? -8.884 29.442 -8.760 1.00 73.00 178 VAL A C 1
ATOM 1398 O O . VAL A 1 178 ? -9.399 30.456 -8.287 1.00 73.00 178 VAL A O 1
ATOM 1401 N N . SER A 1 179 ? -9.618 28.442 -9.251 1.00 72.31 179 SER A N 1
ATOM 1402 C CA . SER A 1 179 ? -11.086 28.459 -9.290 1.00 72.31 179 SER A CA 1
ATOM 1403 C C . SER A 1 179 ? -11.707 28.443 -7.888 1.00 72.31 179 S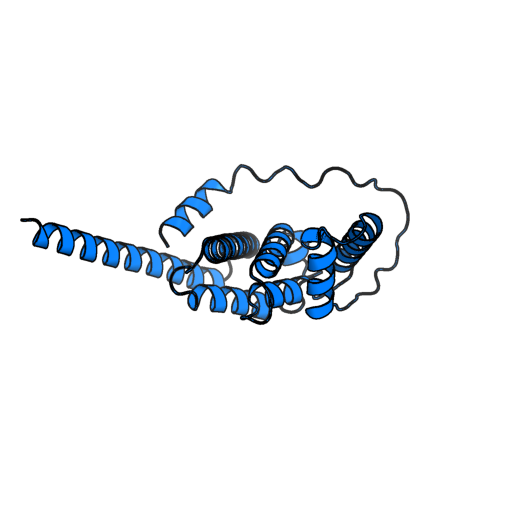ER A C 1
ATOM 1405 O O . SER A 1 179 ? -12.672 29.163 -7.625 1.00 72.31 179 SER A O 1
ATOM 1407 N N . GLY A 1 180 ? -11.149 27.655 -6.964 1.00 63.94 180 GLY A N 1
ATOM 1408 C CA . GLY A 1 180 ? -11.599 27.599 -5.572 1.00 63.94 180 GLY A CA 1
ATOM 1409 C C . GLY A 1 180 ? -11.354 28.902 -4.808 1.00 63.94 180 GLY A C 1
ATOM 1410 O O . GLY A 1 180 ? -12.221 29.343 -4.048 1.00 63.94 180 GLY A O 1
ATOM 1411 N N . ASP A 1 181 ? -10.213 29.549 -5.035 1.00 58.09 181 ASP A N 1
ATOM 1412 C CA . ASP A 1 181 ? -9.887 30.844 -4.438 1.00 58.09 181 ASP A CA 1
ATOM 1413 C C . ASP A 1 181 ? -10.751 31.964 -5.021 1.00 58.09 181 ASP A C 1
ATOM 1415 O O . ASP A 1 181 ? -11.265 32.790 -4.263 1.00 58.09 181 ASP A O 1
ATOM 1419 N N . ALA A 1 182 ? -11.016 31.947 -6.330 1.00 57.69 182 ALA A N 1
ATOM 1420 C CA . ALA A 1 182 ? -11.963 32.865 -6.958 1.00 57.69 182 ALA A CA 1
ATOM 1421 C C . ALA A 1 182 ? -13.378 32.709 -6.369 1.00 57.69 182 ALA A C 1
ATOM 1423 O O . ALA A 1 182 ? -14.006 33.702 -5.994 1.00 57.69 182 ALA A O 1
ATOM 1424 N N . ALA A 1 183 ? -13.855 31.470 -6.191 1.00 57.38 183 ALA A N 1
ATOM 1425 C CA . ALA A 1 183 ? -15.155 31.194 -5.581 1.00 57.38 183 ALA A CA 1
ATOM 1426 C C . ALA A 1 183 ? -15.238 31.696 -4.128 1.00 57.38 183 ALA A C 1
ATOM 1428 O O . ALA A 1 183 ? -16.245 32.299 -3.744 1.00 57.38 183 ALA A O 1
ATOM 1429 N N . ARG A 1 184 ? -14.170 31.513 -3.336 1.00 57.19 184 ARG A N 1
ATOM 1430 C CA . ARG A 1 184 ? -14.061 32.017 -1.953 1.00 57.19 184 ARG A CA 1
ATOM 1431 C C . ARG A 1 184 ? -14.006 33.539 -1.882 1.00 57.19 184 ARG A C 1
ATOM 1433 O O . ARG A 1 184 ? -14.651 34.132 -1.021 1.00 57.19 184 ARG A O 1
ATOM 1440 N N . GLN A 1 185 ? -13.280 34.189 -2.790 1.00 57.44 185 GLN A N 1
ATOM 1441 C CA . GLN A 1 185 ? -13.245 35.651 -2.875 1.00 57.44 185 GLN A CA 1
ATOM 1442 C C . GLN A 1 185 ? -14.609 36.226 -3.268 1.00 57.44 185 GLN A C 1
ATOM 1444 O O . GLN A 1 185 ? -15.010 37.268 -2.747 1.00 57.44 185 GLN A O 1
ATOM 1449 N N . GLN A 1 186 ? -15.353 35.537 -4.135 1.00 56.91 186 GLN A N 1
ATOM 1450 C CA . GLN A 1 186 ? -16.699 35.945 -4.523 1.00 56.91 186 GLN A CA 1
ATOM 1451 C C . GLN A 1 186 ? -17.699 35.782 -3.369 1.00 56.91 186 GLN A C 1
ATOM 1453 O O . GLN A 1 186 ? -18.470 36.702 -3.109 1.00 56.91 186 GLN A O 1
ATOM 1458 N N . THR A 1 187 ? -17.637 34.682 -2.609 1.00 58.53 187 THR A N 1
ATOM 1459 C CA . THR A 1 187 ? -18.473 34.505 -1.402 1.00 58.53 187 THR A CA 1
ATOM 1460 C C . THR A 1 187 ? -18.103 35.484 -0.290 1.00 58.53 187 THR A C 1
ATOM 1462 O O . THR A 1 187 ? -18.994 36.058 0.333 1.00 58.53 187 THR A O 1
ATOM 1465 N N . GLY A 1 188 ? -16.810 35.749 -0.079 1.00 56.25 188 GLY A N 1
ATOM 1466 C CA . GLY A 1 188 ? -16.341 36.758 0.873 1.00 56.25 188 GLY A CA 1
ATOM 1467 C C . GLY A 1 188 ? -16.804 38.174 0.513 1.00 56.25 188 GLY A C 1
ATOM 1468 O O . GLY A 1 188 ? -17.228 38.920 1.391 1.00 56.25 188 GLY A O 1
ATOM 1469 N N . ARG A 1 189 ? -16.811 38.536 -0.779 1.00 52.69 189 ARG A N 1
ATOM 1470 C CA . ARG A 1 189 ? -17.351 39.825 -1.248 1.00 52.69 189 ARG A CA 1
ATOM 1471 C C . ARG A 1 189 ? -18.867 39.936 -1.078 1.00 52.69 189 ARG A C 1
ATOM 1473 O O . ARG A 1 189 ? -19.333 41.001 -0.686 1.00 52.69 189 ARG A O 1
ATOM 1480 N N . VAL A 1 190 ? -19.620 38.859 -1.315 1.00 52.53 190 VAL A N 1
ATOM 1481 C CA . VAL A 1 190 ? -21.081 38.837 -1.097 1.00 52.53 190 VAL A CA 1
ATOM 1482 C C . VAL A 1 190 ? -21.421 38.994 0.390 1.00 52.53 190 VAL A C 1
ATOM 1484 O O . VAL A 1 190 ? -22.318 39.760 0.727 1.00 52.53 190 VAL A O 1
ATOM 1487 N N . LEU A 1 191 ? -20.663 38.354 1.288 1.00 48.19 191 LEU A N 1
ATOM 1488 C CA . LEU A 1 191 ? -20.826 38.512 2.740 1.00 48.19 191 LEU A CA 1
ATOM 1489 C C . LEU A 1 191 ? -20.519 39.940 3.217 1.00 48.19 191 LEU A C 1
ATOM 1491 O O . LEU A 1 191 ? -21.260 40.488 4.031 1.00 48.19 191 LEU A O 1
ATOM 1495 N N . VAL A 1 192 ? -19.476 40.578 2.677 1.00 52.72 192 VAL A N 1
ATOM 1496 C CA . VAL A 1 192 ? -19.155 41.979 3.005 1.00 52.72 192 VAL A CA 1
ATOM 1497 C C . VAL A 1 192 ? -20.217 42.944 2.457 1.00 52.72 192 VAL A C 1
ATOM 1499 O O . VAL A 1 192 ? -20.547 43.912 3.133 1.00 52.72 192 VAL A O 1
ATOM 1502 N N . GLN A 1 193 ? -20.815 42.666 1.292 1.00 49.66 193 GLN A N 1
ATOM 1503 C CA . GLN A 1 193 ? -21.901 43.486 0.731 1.00 49.66 193 GLN A CA 1
ATOM 1504 C C . GLN A 1 193 ? -23.257 43.312 1.431 1.00 49.66 193 GLN A C 1
ATOM 1506 O O . GLN A 1 193 ? -24.106 44.183 1.292 1.00 49.66 193 GLN A O 1
ATOM 1511 N N . GLN A 1 194 ? -23.477 42.223 2.174 1.00 51.22 194 GLN A N 1
ATOM 1512 C CA . GLN A 1 194 ? -24.698 42.026 2.970 1.00 51.22 194 GLN A CA 1
ATOM 1513 C C . GLN A 1 194 ? -24.588 42.566 4.406 1.00 51.22 194 GLN A C 1
ATOM 1515 O O . GLN A 1 194 ? -25.590 42.595 5.117 1.00 51.22 194 GLN A O 1
ATOM 1520 N N . THR A 1 195 ? -23.392 42.984 4.836 1.00 50.25 195 THR A N 1
ATOM 1521 C CA . THR A 1 195 ? -23.124 43.442 6.214 1.00 50.25 195 THR A CA 1
ATOM 1522 C C . THR A 1 195 ? -22.916 44.967 6.317 1.00 50.25 195 THR A C 1
ATOM 1524 O O . THR A 1 195 ? -22.690 45.477 7.412 1.00 50.25 195 THR A O 1
ATOM 1527 N N . ILE A 1 196 ? -23.002 45.708 5.204 1.00 45.19 196 ILE A N 1
ATOM 1528 C CA . ILE A 1 196 ? -22.940 47.184 5.135 1.00 45.19 196 ILE A CA 1
ATOM 1529 C C . ILE A 1 196 ? -24.290 47.702 4.647 1.00 45.19 196 ILE A C 1
ATOM 1531 O O . ILE A 1 196 ? -24.778 48.695 5.230 1.00 45.19 196 ILE A O 1
#

Foldseek 3Di:
DVVLVVVLVPPPPDPPDDPPDDDPDDDDDPQAQDADALVLLLVLLCLQPPDPVDDPVSNVVSVVVNVSCLQRYLALLVSLLCQLLPDPVHDLVSNLSSLVVNLVSLDLCCPVVSRHHPDPPNSVVSLVVSLVPDDPDPDPSSVSSNNSSSSSVSSNCVNDPPDPVSVVVVVVVVVVVVVVVVVVVVVVVVVVVVVD

pLDDT: mean 75.27, std 20.5, range [27.69, 94.38]